Protein AF-A0A2T4B7B7-F1 (afdb_monomer_lite)

Foldseek 3Di:
DDDDDDPDDDPFPPDDDDDPDLAKAKAADPPDAAPGRRHAADVRIKIWHCLLVLLVLQVCVVVVHQFALAPQLVVQLVLAHNAQPDPVCLVDLCSVVVNDDPVRVVVDDPVRVVVSSVVSVVVVVVQVVVLVVVLVVVVVVVVPDPDDPPPPPPPRPDDRPSHDDPVRDRGHMHYCVVPVPCVSSHDDDPVCVVVSNGRSCVSNVVSHSVVSYDDDDPPVVVVCVVVDPDPDPPPPPDDDDDDDDDDDDDDD

Structure (mmCIF, N/CA/C/O backbone):
data_AF-A0A2T4B7B7-F1
#
_entry.id   AF-A0A2T4B7B7-F1
#
loop_
_atom_site.group_PDB
_atom_site.id
_atom_site.type_symbol
_atom_site.label_atom_id
_atom_site.label_alt_id
_atom_site.label_comp_id
_atom_site.label_asym_id
_atom_site.label_entity_id
_atom_site.label_seq_id
_atom_site.pdbx_PDB_ins_code
_atom_site.Cartn_x
_atom_site.Cartn_y
_atom_site.Cartn_z
_atom_site.occupancy
_atom_site.B_iso_or_equiv
_atom_site.auth_seq_id
_atom_site.auth_comp_id
_atom_site.auth_asym_id
_atom_site.auth_atom_id
_atom_site.pdbx_PDB_model_num
ATOM 1 N N . MET A 1 1 ? 22.534 -3.748 -23.280 1.00 32.19 1 MET A N 1
ATOM 2 C CA . MET A 1 1 ? 23.732 -3.139 -22.665 1.00 32.19 1 MET A CA 1
ATOM 3 C C . MET A 1 1 ? 23.253 -2.115 -21.652 1.00 32.19 1 MET A C 1
ATOM 5 O O . MET A 1 1 ? 22.641 -1.137 -22.050 1.00 32.19 1 MET A O 1
ATOM 9 N N . TYR A 1 2 ? 23.410 -2.382 -20.356 1.00 38.47 2 TYR A N 1
ATOM 10 C CA . TYR A 1 2 ? 22.982 -1.452 -19.309 1.00 38.47 2 TYR A CA 1
ATOM 11 C C . TYR A 1 2 ? 24.147 -0.520 -18.985 1.00 38.47 2 TYR A C 1
ATOM 13 O O . TYR A 1 2 ? 25.191 -0.974 -18.520 1.00 38.47 2 TYR A O 1
ATOM 21 N N . HIS A 1 3 ? 23.986 0.770 -19.274 1.00 44.66 3 HIS A N 1
ATOM 22 C CA . HIS A 1 3 ? 24.980 1.776 -18.929 1.00 44.66 3 HIS A CA 1
ATOM 23 C C . HIS A 1 3 ? 25.064 1.897 -17.403 1.00 44.66 3 HIS A C 1
ATOM 25 O O . HIS A 1 3 ? 24.101 2.297 -16.748 1.00 44.66 3 HIS A O 1
ATOM 31 N N . ARG A 1 4 ? 26.226 1.555 -16.828 1.00 51.06 4 ARG A N 1
ATOM 32 C CA . ARG A 1 4 ? 26.619 2.096 -15.521 1.00 51.06 4 ARG A CA 1
ATOM 33 C C . ARG A 1 4 ? 26.522 3.623 -15.624 1.00 51.06 4 ARG A C 1
ATOM 35 O O . ARG A 1 4 ? 27.041 4.164 -16.603 1.00 51.06 4 ARG A O 1
ATOM 42 N N . PRO A 1 5 ? 25.888 4.321 -14.668 1.00 50.94 5 PRO A N 1
ATOM 43 C CA . PRO A 1 5 ? 25.947 5.773 -14.661 1.00 50.94 5 PRO A CA 1
ATOM 44 C C . PRO A 1 5 ? 27.425 6.192 -14.565 1.00 50.94 5 PRO A C 1
ATOM 46 O O . PRO A 1 5 ? 28.168 5.594 -13.776 1.00 50.94 5 PRO A O 1
ATOM 49 N N . PRO A 1 6 ? 27.884 7.152 -15.387 1.00 48.66 6 PRO A N 1
ATOM 50 C CA . PRO A 1 6 ? 29.260 7.621 -15.332 1.00 48.66 6 PRO A CA 1
ATOM 51 C C . PRO A 1 6 ? 29.557 8.183 -13.931 1.00 48.66 6 PRO A C 1
ATOM 53 O O . PRO A 1 6 ? 28.739 8.932 -13.384 1.00 48.66 6 PRO A O 1
ATOM 56 N N . PRO A 1 7 ? 30.695 7.821 -13.314 1.00 48.16 7 PRO A N 1
ATOM 57 C CA . PRO A 1 7 ? 31.088 8.397 -12.043 1.00 48.16 7 PRO A CA 1
ATOM 58 C C . PRO A 1 7 ? 31.506 9.850 -12.272 1.00 48.16 7 PRO A C 1
ATOM 60 O O . PRO A 1 7 ? 32.402 10.129 -13.062 1.00 48.16 7 PRO A O 1
ATOM 63 N N . GLY A 1 8 ? 30.863 10.766 -11.553 1.00 56.38 8 GLY A N 1
ATOM 64 C CA . GLY A 1 8 ? 31.241 12.175 -11.545 1.00 56.38 8 GLY A CA 1
ATOM 65 C C . GLY A 1 8 ? 30.413 13.020 -12.503 1.00 56.38 8 GLY A C 1
ATOM 66 O O . GLY A 1 8 ? 30.775 13.199 -13.652 1.00 56.38 8 GLY A O 1
ATOM 67 N N . LEU A 1 9 ? 29.288 13.519 -11.988 1.00 49.69 9 LEU A N 1
ATOM 68 C CA . LEU A 1 9 ? 28.706 14.858 -12.185 1.00 49.69 9 LEU A CA 1
ATOM 69 C C . LEU A 1 9 ? 27.317 14.840 -11.520 1.00 49.69 9 LEU A C 1
ATOM 71 O O . LEU A 1 9 ? 26.283 15.085 -12.134 1.00 49.69 9 LEU A O 1
ATOM 75 N N . HIS A 1 10 ? 27.261 14.471 -10.240 1.00 54.66 10 HIS A N 1
ATOM 76 C CA . HIS A 1 10 ? 26.054 14.675 -9.446 1.00 54.66 10 HIS A CA 1
ATOM 77 C C . HIS A 1 10 ? 26.237 15.981 -8.689 1.00 54.66 10 HIS A C 1
ATOM 79 O O . HIS A 1 10 ? 26.877 16.012 -7.637 1.00 54.66 10 HIS A O 1
ATOM 85 N N . ARG A 1 11 ? 25.666 17.073 -9.220 1.00 53.28 11 ARG A N 1
ATOM 86 C CA . ARG A 1 11 ? 25.214 18.147 -8.331 1.00 53.28 11 ARG A CA 1
ATOM 87 C C . ARG A 1 11 ? 24.268 17.464 -7.356 1.00 53.28 11 ARG A C 1
ATOM 89 O O . ARG A 1 11 ? 23.207 17.005 -7.769 1.00 53.28 11 ARG A O 1
ATOM 96 N N . ARG A 1 12 ? 24.690 17.318 -6.099 1.00 53.16 12 ARG A N 1
ATOM 97 C CA . ARG A 1 12 ? 23.788 16.855 -5.049 1.00 53.16 12 ARG A CA 1
ATOM 98 C C . ARG A 1 12 ? 22.607 17.826 -5.053 1.00 53.16 12 ARG A C 1
ATOM 100 O O . ARG A 1 12 ? 22.854 19.029 -4.923 1.00 53.16 12 ARG A O 1
ATOM 107 N N . PRO A 1 13 ? 21.371 17.366 -5.290 1.00 55.66 13 PRO A N 1
ATOM 108 C CA . PRO A 1 13 ? 20.232 18.248 -5.143 1.00 55.66 13 PRO A CA 1
ATOM 109 C C . PRO A 1 13 ? 20.259 18.794 -3.710 1.00 55.66 13 PRO A C 1
ATOM 111 O O . PRO A 1 13 ? 20.491 18.050 -2.761 1.00 55.66 13 PRO A O 1
ATOM 114 N N . ILE A 1 14 ? 20.092 20.112 -3.567 1.00 60.09 14 ILE A N 1
ATOM 115 C CA . ILE A 1 14 ? 20.102 20.798 -2.260 1.00 60.09 14 ILE A CA 1
ATOM 116 C C . ILE A 1 14 ? 18.973 20.249 -1.369 1.00 60.09 14 ILE A C 1
ATOM 118 O O . ILE A 1 14 ? 19.085 20.237 -0.147 1.00 60.09 14 ILE A O 1
ATOM 122 N N . PHE A 1 15 ? 17.911 19.738 -1.999 1.00 63.38 15 PHE A N 1
ATOM 123 C CA . PHE A 1 15 ? 16.814 19.031 -1.365 1.00 63.38 15 PHE A CA 1
ATOM 124 C C . PHE A 1 15 ? 16.853 17.549 -1.739 1.00 63.38 15 PHE A C 1
ATOM 126 O O . PHE A 1 15 ? 16.680 17.187 -2.904 1.00 63.38 15 PHE A O 1
ATOM 133 N N . GLU A 1 16 ? 17.044 16.683 -0.749 1.00 69.38 16 GLU A N 1
ATOM 134 C CA . GLU A 1 16 ? 16.796 15.258 -0.910 1.00 69.38 16 GLU A CA 1
ATOM 135 C C . GLU A 1 16 ? 15.324 14.988 -0.598 1.00 69.38 16 GLU A C 1
ATOM 137 O O . GLU A 1 16 ? 14.944 15.032 0.574 1.00 69.38 16 GLU A O 1
ATOM 142 N N . PRO A 1 17 ? 14.474 14.691 -1.598 1.00 72.19 17 PRO A N 1
ATOM 143 C CA . PRO A 1 17 ? 13.136 14.226 -1.293 1.00 72.19 17 PRO A CA 1
ATOM 144 C C . PRO A 1 17 ? 13.263 12.937 -0.474 1.00 72.19 17 PRO A C 1
ATOM 146 O O . PRO A 1 17 ? 13.919 11.975 -0.889 1.00 72.19 17 PRO A O 1
ATOM 149 N N . GLN A 1 18 ? 12.662 12.930 0.710 1.00 83.50 18 GLN A N 1
ATOM 150 C CA . GLN A 1 18 ? 12.607 11.770 1.587 1.00 83.50 18 GLN A CA 1
ATOM 151 C C . GLN A 1 18 ? 11.173 11.578 2.059 1.00 83.50 18 GLN A C 1
ATOM 153 O O . GLN A 1 18 ? 10.508 12.514 2.493 1.00 83.50 18 GLN A O 1
ATOM 158 N N . CYS A 1 19 ? 10.704 10.339 1.968 1.00 90.38 19 CYS A N 1
ATOM 159 C CA . CYS A 1 19 ? 9.417 9.934 2.501 1.00 90.38 19 CYS A CA 1
ATOM 160 C C . CYS A 1 19 ? 9.617 9.221 3.843 1.00 90.38 19 CYS A C 1
ATOM 162 O O . CYS A 1 19 ? 10.443 8.306 3.972 1.00 90.38 19 CYS A O 1
ATOM 164 N N . THR A 1 20 ? 8.847 9.626 4.848 1.00 91.38 20 THR A N 1
ATOM 165 C CA . THR A 1 20 ? 8.829 8.998 6.175 1.00 91.38 20 THR A CA 1
ATOM 166 C C . THR A 1 20 ? 7.826 7.852 6.273 1.00 91.38 20 THR A C 1
ATOM 168 O O . THR A 1 20 ? 7.876 7.108 7.249 1.00 91.38 20 THR A O 1
ATOM 171 N N . HIS A 1 21 ? 6.968 7.651 5.266 1.00 93.06 21 HIS A N 1
ATOM 172 C CA . HIS A 1 21 ? 6.007 6.554 5.264 1.00 93.06 21 HIS A CA 1
ATOM 173 C C . HIS A 1 21 ? 6.690 5.188 5.340 1.00 93.06 21 HIS A C 1
ATOM 175 O O . HIS A 1 21 ? 7.783 4.964 4.802 1.00 93.06 21 HIS A O 1
ATOM 181 N N . ALA A 1 22 ? 6.014 4.275 6.035 1.00 92.12 22 ALA A N 1
ATOM 182 C CA . ALA A 1 22 ? 6.513 2.940 6.324 1.00 92.12 22 ALA A CA 1
ATOM 183 C C . ALA A 1 22 ? 6.233 1.940 5.198 1.00 92.12 22 ALA A C 1
ATOM 185 O O . ALA A 1 22 ? 7.005 0.999 5.046 1.00 92.12 22 ALA A O 1
ATOM 186 N N . THR A 1 23 ? 5.180 2.160 4.405 1.00 93.12 23 THR A N 1
ATOM 187 C CA . THR A 1 23 ? 4.757 1.222 3.359 1.00 93.12 23 THR A CA 1
ATOM 188 C C . THR A 1 23 ? 5.201 1.697 1.986 1.00 93.12 23 THR A C 1
ATOM 190 O O . THR A 1 23 ? 4.851 2.786 1.518 1.00 93.12 23 THR A O 1
ATOM 193 N N . MET A 1 24 ? 5.990 0.854 1.332 1.00 95.31 24 MET A N 1
ATOM 194 C CA . MET A 1 24 ? 6.419 1.029 -0.044 1.00 95.31 24 MET A CA 1
ATOM 195 C C . MET A 1 24 ? 6.176 -0.262 -0.813 1.00 95.31 24 MET A C 1
ATOM 197 O O . MET A 1 24 ? 6.115 -1.338 -0.238 1.00 95.31 24 MET A O 1
ATOM 201 N N . THR A 1 25 ? 6.120 -0.168 -2.131 1.00 94.81 25 THR A N 1
ATOM 202 C CA . THR A 1 25 ? 6.038 -1.331 -3.011 1.00 94.81 25 THR A CA 1
ATOM 203 C C . THR A 1 25 ? 7.071 -1.198 -4.118 1.00 94.81 25 THR A C 1
ATOM 205 O O . THR A 1 25 ? 7.413 -0.093 -4.550 1.00 94.81 25 THR A O 1
ATOM 208 N N . ARG A 1 26 ? 7.609 -2.328 -4.583 1.00 94.25 26 ARG A N 1
ATOM 209 C CA . ARG A 1 26 ? 8.430 -2.340 -5.796 1.00 94.25 26 ARG A CA 1
ATOM 210 C C . ARG A 1 26 ? 7.524 -2.233 -7.011 1.00 94.25 26 ARG A C 1
ATOM 212 O O . ARG A 1 26 ? 6.643 -3.069 -7.199 1.00 94.25 26 ARG A O 1
ATOM 219 N N . ILE A 1 27 ? 7.784 -1.229 -7.832 1.00 94.25 27 ILE A N 1
ATOM 220 C CA . ILE A 1 27 ? 7.122 -1.036 -9.115 1.00 94.25 27 ILE A CA 1
ATOM 221 C C . ILE A 1 27 ? 8.114 -1.312 -10.238 1.00 94.25 27 ILE A C 1
ATOM 223 O O . ILE A 1 27 ? 9.300 -0.967 -10.137 1.00 94.25 27 ILE A O 1
ATOM 227 N N . TYR A 1 28 ? 7.625 -1.935 -11.302 1.00 92.75 28 TYR A N 1
ATOM 228 C CA . TYR A 1 28 ? 8.383 -2.077 -12.535 1.00 92.75 28 TYR A CA 1
ATOM 229 C C . TYR A 1 28 ? 7.963 -0.998 -13.531 1.00 92.75 28 TYR A C 1
ATOM 231 O O . TYR A 1 28 ? 6.778 -0.825 -13.817 1.00 92.75 28 TYR A O 1
ATOM 239 N N . SER A 1 29 ? 8.938 -0.281 -14.081 1.00 90.81 29 SER A N 1
ATOM 240 C CA . SER A 1 29 ? 8.717 0.694 -15.142 1.00 90.81 29 SER A CA 1
ATOM 241 C C . SER A 1 29 ? 9.985 0.917 -15.958 1.00 90.81 29 SER A C 1
ATOM 243 O O . SER A 1 29 ? 11.081 1.039 -15.411 1.00 90.81 29 SER A O 1
ATOM 245 N N . SER A 1 30 ? 9.829 1.027 -17.276 1.00 87.00 30 SER A N 1
ATOM 246 C CA . SER A 1 30 ? 10.896 1.458 -18.184 1.00 87.00 30 SER A CA 1
ATOM 247 C C . SER A 1 30 ? 11.028 2.982 -18.280 1.00 87.00 30 SER A C 1
ATOM 249 O O . SER A 1 30 ? 12.066 3.468 -18.722 1.00 87.00 30 SER A O 1
ATOM 251 N N . SER A 1 31 ? 10.001 3.734 -17.873 1.00 90.81 31 SER A N 1
ATOM 252 C CA . SER A 1 31 ? 9.908 5.186 -18.065 1.00 90.81 31 SER A CA 1
ATOM 253 C C . SER A 1 31 ? 10.076 5.991 -16.776 1.00 90.81 31 SER A C 1
ATOM 255 O O . SER A 1 31 ? 10.509 7.143 -16.826 1.00 90.81 31 SER A O 1
ATOM 257 N N . LEU A 1 32 ? 9.754 5.417 -15.613 1.00 93.81 32 LEU A N 1
ATOM 258 C CA . LEU A 1 32 ? 9.878 6.131 -14.346 1.00 93.81 32 LEU A CA 1
ATOM 259 C C . LEU A 1 32 ? 11.339 6.293 -13.916 1.00 93.81 32 LEU A C 1
ATOM 261 O O . LEU A 1 32 ? 12.163 5.383 -14.009 1.00 93.81 32 LEU A O 1
ATOM 265 N N . LEU A 1 33 ? 11.628 7.472 -13.366 1.00 94.81 33 LEU A N 1
ATOM 266 C CA . LEU A 1 33 ? 12.953 7.863 -12.895 1.00 94.81 33 LEU A CA 1
ATOM 267 C C . LEU A 1 33 ? 12.983 7.967 -11.371 1.00 94.81 33 LEU A C 1
ATOM 269 O O . LEU A 1 33 ? 12.008 8.395 -10.750 1.00 94.81 33 LEU A O 1
ATOM 273 N N . CYS A 1 34 ? 14.120 7.613 -10.776 1.00 94.06 34 CYS A N 1
ATOM 274 C CA . CYS A 1 34 ? 14.396 7.807 -9.356 1.00 94.06 34 CYS A CA 1
ATOM 275 C C . CYS A 1 34 ? 14.319 9.297 -8.981 1.00 94.06 34 CYS A C 1
ATOM 277 O O . CYS A 1 34 ? 14.970 10.116 -9.624 1.00 94.06 34 CYS A O 1
ATOM 279 N N . SER A 1 35 ? 13.606 9.653 -7.907 1.00 93.50 35 SER A N 1
ATOM 280 C CA . SER A 1 35 ? 13.513 11.047 -7.442 1.00 93.50 35 SER A CA 1
ATOM 281 C C . SER A 1 35 ? 14.842 11.624 -6.938 1.00 93.50 35 SER A C 1
ATOM 283 O O . SER A 1 35 ? 14.936 12.833 -6.775 1.00 93.50 35 SER A O 1
ATOM 285 N N . HIS A 1 36 ? 15.848 10.784 -6.667 1.00 91.12 36 HIS A N 1
ATOM 286 C CA . HIS A 1 36 ? 17.154 11.225 -6.169 1.00 91.12 36 HIS A CA 1
ATOM 287 C C . HIS A 1 36 ? 18.204 11.360 -7.280 1.00 91.12 36 HIS A C 1
ATOM 289 O O . HIS A 1 36 ? 18.845 12.397 -7.397 1.00 91.12 36 HIS A O 1
ATOM 295 N N . CYS A 1 37 ? 18.405 10.319 -8.096 1.00 91.81 37 CYS A N 1
ATOM 296 C CA . CYS A 1 37 ? 19.430 10.343 -9.145 1.00 91.81 37 CYS A CA 1
ATOM 297 C C . CYS A 1 37 ? 18.887 10.679 -10.537 1.00 91.81 37 CYS A C 1
ATOM 299 O O . CYS A 1 37 ? 19.680 10.898 -11.443 1.00 91.81 37 CYS A O 1
ATOM 301 N N . HIS A 1 38 ? 17.564 10.698 -10.726 1.00 92.44 38 HIS A N 1
ATOM 302 C CA . HIS A 1 38 ? 16.906 10.896 -12.023 1.00 92.44 38 HIS A CA 1
ATOM 303 C C . HIS A 1 38 ? 17.267 9.858 -13.099 1.00 92.44 38 HIS A C 1
ATOM 305 O O . HIS A 1 38 ? 16.990 10.067 -14.275 1.00 92.44 38 HIS A O 1
ATOM 311 N N . TYR A 1 39 ? 17.813 8.705 -12.702 1.00 91.94 39 TYR A N 1
ATOM 312 C CA . TYR A 1 39 ? 18.021 7.558 -13.586 1.00 91.94 39 TYR A CA 1
ATOM 313 C C . TYR A 1 39 ? 16.909 6.514 -13.424 1.00 91.94 39 TYR A C 1
ATOM 315 O O . TYR A 1 39 ? 16.286 6.436 -12.352 1.00 91.94 39 TYR A O 1
ATOM 323 N N . PRO A 1 40 ? 16.680 5.678 -14.453 1.00 93.69 40 PRO A N 1
ATOM 324 C CA . PRO A 1 40 ? 15.850 4.490 -14.329 1.00 93.69 40 PRO A CA 1
ATOM 325 C C . PRO A 1 40 ? 16.340 3.573 -13.205 1.00 93.69 40 PRO A C 1
ATOM 327 O O . PRO A 1 40 ? 17.529 3.519 -12.874 1.00 93.69 40 PRO A O 1
ATOM 330 N N . GLY A 1 41 ? 15.409 2.826 -12.621 1.00 91.69 41 GLY A N 1
ATOM 331 C CA . GLY A 1 41 ? 15.733 1.816 -11.625 1.00 91.69 41 GLY A CA 1
ATOM 332 C C . GLY A 1 41 ? 16.627 0.701 -12.187 1.00 91.69 41 GLY A C 1
ATOM 333 O O . GLY A 1 41 ? 16.487 0.348 -13.361 1.00 91.69 41 GLY A O 1
ATOM 334 N N . PRO A 1 42 ? 17.517 0.091 -11.378 1.00 89.44 42 PRO A N 1
ATOM 335 C CA . PRO A 1 42 ? 18.226 -1.121 -11.773 1.00 89.44 42 PRO A CA 1
ATOM 336 C C . PRO A 1 42 ? 17.242 -2.182 -12.277 1.00 89.44 42 PRO A C 1
ATOM 338 O O . PRO A 1 42 ? 16.306 -2.561 -11.571 1.00 89.44 42 PRO A O 1
ATOM 341 N N . SER A 1 43 ? 17.435 -2.636 -13.517 1.00 88.62 43 SER A N 1
ATOM 342 C CA . SER A 1 43 ? 16.535 -3.582 -14.194 1.00 88.62 43 SER A CA 1
ATOM 343 C C . SER A 1 43 ? 15.067 -3.118 -14.253 1.00 88.62 43 SER A C 1
ATOM 345 O O . SER A 1 43 ? 14.167 -3.951 -14.224 1.00 88.62 43 SER A O 1
ATOM 347 N N . GLY A 1 44 ? 14.819 -1.802 -14.296 1.00 91.25 44 GLY A N 1
ATOM 348 C CA . GLY A 1 44 ? 13.478 -1.205 -14.356 1.00 91.25 44 GLY A CA 1
ATOM 349 C C . GLY A 1 44 ? 12.746 -1.115 -13.013 1.00 91.25 44 GLY A C 1
ATOM 350 O O . GLY A 1 44 ? 11.572 -0.759 -12.984 1.00 91.25 44 GLY A O 1
ATOM 351 N N . TRP A 1 45 ? 13.402 -1.434 -11.891 1.00 94.38 45 TRP A N 1
ATOM 352 C CA . TRP A 1 45 ? 12.751 -1.478 -10.579 1.00 94.38 45 TRP A CA 1
ATOM 353 C C . TRP A 1 45 ? 12.987 -0.230 -9.735 1.00 94.38 45 TRP A C 1
ATOM 355 O O . TRP A 1 45 ? 14.129 0.139 -9.442 1.00 94.38 45 TRP A O 1
ATOM 365 N N . LEU A 1 46 ? 11.896 0.344 -9.239 1.00 96.38 46 LEU A N 1
ATOM 366 C CA . LEU A 1 46 ? 11.905 1.416 -8.247 1.00 96.38 46 LEU A CA 1
ATOM 367 C C . LEU A 1 46 ? 11.088 1.005 -7.022 1.00 96.38 46 LEU A C 1
ATOM 369 O O . LEU A 1 46 ? 10.143 0.227 -7.126 1.00 96.38 46 LEU A O 1
ATOM 373 N N . TYR A 1 47 ? 11.434 1.555 -5.865 1.00 96.38 47 TYR A N 1
ATOM 374 C CA . TYR A 1 47 ? 10.522 1.618 -4.730 1.00 96.38 47 TYR A CA 1
ATOM 375 C C . TYR A 1 47 ? 9.616 2.824 -4.908 1.00 96.38 47 TYR A C 1
ATOM 377 O O . TYR A 1 47 ? 10.126 3.917 -5.143 1.00 96.38 47 TYR A O 1
ATOM 385 N N . GLN A 1 48 ? 8.309 2.643 -4.757 1.00 95.75 48 GLN A N 1
ATOM 386 C CA . GLN A 1 48 ? 7.335 3.727 -4.682 1.00 95.75 48 GLN A CA 1
ATOM 387 C C . GLN A 1 48 ? 6.620 3.666 -3.335 1.00 95.75 48 GLN A C 1
ATOM 389 O O . GLN A 1 48 ? 6.294 2.583 -2.855 1.00 95.75 48 GLN A O 1
ATOM 394 N N . CYS A 1 49 ? 6.421 4.822 -2.704 1.00 95.25 49 CYS A N 1
ATOM 395 C CA . CYS A 1 49 ? 5.561 4.922 -1.533 1.00 95.25 49 CYS A CA 1
ATOM 396 C C . CYS A 1 49 ? 4.135 4.533 -1.922 1.00 95.25 49 CYS A C 1
ATOM 398 O O . CYS A 1 49 ? 3.607 5.066 -2.892 1.00 95.25 49 CYS A O 1
ATOM 400 N N . THR A 1 50 ? 3.527 3.616 -1.172 1.00 94.31 50 THR A N 1
ATOM 401 C CA . THR A 1 50 ? 2.150 3.174 -1.430 1.00 94.31 50 THR A CA 1
ATOM 402 C C . THR A 1 50 ? 1.246 3.262 -0.211 1.00 94.31 50 THR A C 1
ATOM 404 O O . THR A 1 50 ? 0.102 2.858 -0.316 1.00 94.31 50 THR A O 1
ATOM 407 N N . GLN A 1 51 ? 1.710 3.824 0.914 1.00 92.69 51 GLN A N 1
ATOM 408 C CA . GLN A 1 51 ? 0.923 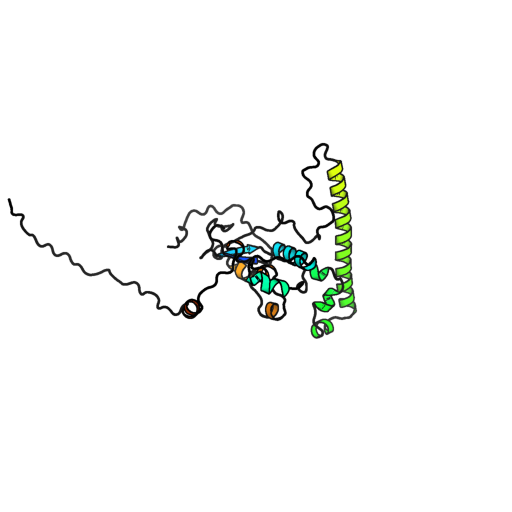3.993 2.147 1.00 92.69 51 GLN A CA 1
ATOM 409 C C . GLN A 1 51 ? -0.489 4.534 1.876 1.00 92.69 51 GLN A C 1
ATOM 411 O O . GLN A 1 51 ? -1.477 3.860 2.141 1.00 92.69 51 GLN A O 1
ATOM 416 N N . ASP A 1 52 ? -0.550 5.710 1.264 1.00 91.88 52 ASP A N 1
ATOM 417 C CA . ASP A 1 52 ? -1.781 6.397 0.882 1.00 91.88 52 ASP A CA 1
ATOM 418 C C . ASP A 1 52 ? -2.638 5.571 -0.094 1.00 91.88 52 ASP A C 1
ATOM 420 O O . ASP A 1 52 ? -3.865 5.528 0.001 1.00 91.88 52 ASP A O 1
ATOM 424 N N . ARG A 1 53 ? -1.983 4.862 -1.024 1.00 90.56 53 ARG A N 1
ATOM 425 C CA . ARG A 1 53 ? -2.649 3.974 -1.979 1.00 90.56 53 ARG A CA 1
ATOM 426 C C . ARG A 1 53 ? -3.298 2.777 -1.297 1.00 90.56 53 ARG A C 1
ATOM 428 O O . ARG A 1 53 ? -4.376 2.380 -1.728 1.00 90.56 53 ARG A O 1
ATOM 435 N N . GLU A 1 54 ? -2.657 2.197 -0.279 1.00 91.19 54 GLU A N 1
ATOM 436 C CA . GLU A 1 54 ? -3.248 1.101 0.497 1.00 91.19 54 GLU A CA 1
ATOM 437 C C . GLU A 1 54 ? -4.578 1.556 1.104 1.00 91.19 54 GLU A C 1
ATOM 439 O O . GLU A 1 54 ? -5.592 0.887 0.922 1.00 91.19 54 GLU A O 1
ATOM 444 N N . ASP A 1 55 ? -4.581 2.719 1.765 1.00 89.19 55 ASP A N 1
ATOM 445 C CA . ASP A 1 55 ? -5.763 3.255 2.445 1.00 89.19 55 ASP A CA 1
ATOM 446 C C . ASP A 1 55 ? -6.885 3.592 1.448 1.00 89.19 55 ASP A C 1
ATOM 448 O O . ASP A 1 55 ? -8.054 3.278 1.695 1.00 89.19 55 ASP A O 1
ATOM 452 N N . LEU A 1 56 ? -6.537 4.163 0.288 1.00 87.88 56 LEU A N 1
ATOM 453 C CA . LEU A 1 56 ? -7.480 4.429 -0.804 1.00 87.88 56 LEU A CA 1
ATOM 454 C C . LEU A 1 56 ? -8.138 3.153 -1.336 1.00 87.88 56 LEU A C 1
ATOM 456 O O . LEU A 1 56 ? -9.357 3.127 -1.528 1.00 87.88 56 LEU A O 1
ATOM 460 N N . ILE A 1 57 ? -7.351 2.099 -1.569 1.00 86.94 57 ILE A N 1
ATOM 461 C CA . ILE A 1 57 ? -7.883 0.830 -2.075 1.00 86.94 57 ILE A CA 1
ATOM 462 C C . ILE A 1 57 ? -8.742 0.148 -1.008 1.00 86.94 57 ILE A C 1
ATOM 464 O O . ILE A 1 57 ? -9.841 -0.298 -1.325 1.00 86.94 57 ILE A O 1
ATOM 468 N N . GLU A 1 58 ? -8.304 0.109 0.254 1.00 87.06 58 GLU A N 1
ATOM 469 C CA . GLU A 1 58 ? -9.116 -0.458 1.341 1.00 87.06 58 GLU A CA 1
ATOM 470 C C . GLU A 1 58 ? -10.449 0.255 1.505 1.00 87.06 58 GLU A C 1
ATOM 472 O O . GLU A 1 58 ? -11.474 -0.397 1.698 1.00 87.06 58 GLU A O 1
ATOM 477 N N . HIS A 1 59 ? -10.457 1.586 1.424 1.00 84.62 59 HIS A N 1
ATOM 478 C CA . HIS A 1 59 ? -11.698 2.335 1.534 1.0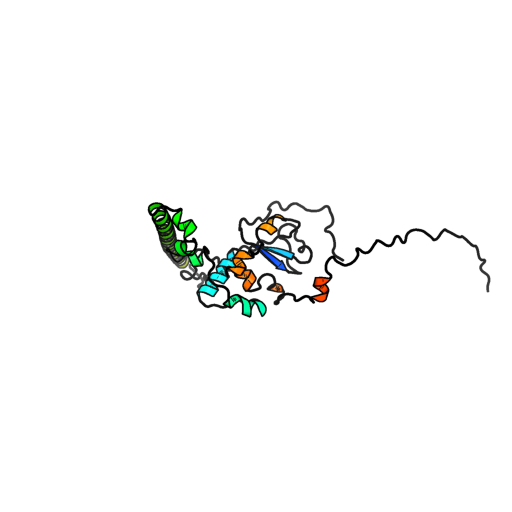0 84.62 59 HIS A CA 1
ATOM 479 C C . HIS A 1 59 ? -12.661 2.029 0.386 1.00 84.62 59 HIS A C 1
ATOM 481 O O . HIS A 1 59 ? -13.857 1.869 0.623 1.00 84.62 59 HIS A O 1
ATOM 487 N N . ALA A 1 60 ? -12.151 1.916 -0.842 1.00 83.81 60 ALA A N 1
ATOM 488 C CA . ALA A 1 60 ? -12.950 1.500 -1.987 1.00 83.81 60 ALA A CA 1
ATOM 489 C C . ALA A 1 60 ? -13.539 0.094 -1.766 1.00 83.81 60 ALA A C 1
ATOM 491 O O . ALA A 1 60 ? -14.755 -0.085 -1.858 1.00 83.81 60 ALA A O 1
ATOM 492 N N . VAL A 1 61 ? -12.709 -0.869 -1.346 1.00 80.75 61 VAL A N 1
ATOM 493 C CA . VAL A 1 61 ? -13.140 -2.242 -1.021 1.00 80.75 61 VAL A CA 1
ATOM 494 C C . VAL A 1 61 ? -14.212 -2.252 0.073 1.00 80.75 61 VAL A C 1
ATOM 496 O O . VAL A 1 61 ? -15.219 -2.944 -0.062 1.00 80.75 61 VAL A O 1
ATOM 499 N N . ALA A 1 62 ? -14.066 -1.434 1.119 1.00 80.12 62 ALA A N 1
ATOM 500 C CA . ALA A 1 62 ? -15.058 -1.309 2.189 1.00 80.12 62 ALA A CA 1
ATOM 501 C C . ALA A 1 62 ? -16.422 -0.777 1.702 1.00 80.12 62 ALA A C 1
ATOM 503 O O . ALA A 1 62 ? -17.443 -1.038 2.336 1.00 80.12 62 ALA A O 1
ATOM 504 N N . ARG A 1 63 ? -16.461 -0.055 0.573 1.00 81.81 63 ARG A N 1
ATOM 505 C CA . ARG A 1 63 ? -17.700 0.390 -0.094 1.00 81.81 63 ARG A CA 1
ATOM 506 C C . ARG A 1 63 ? -18.244 -0.621 -1.108 1.00 81.81 63 ARG A C 1
ATOM 508 O O . ARG A 1 63 ? -19.241 -0.337 -1.764 1.00 81.81 63 ARG A O 1
ATOM 515 N N . GLY A 1 64 ? -17.604 -1.782 -1.246 1.00 76.94 64 GLY A N 1
ATOM 516 C CA . GLY A 1 64 ? -17.928 -2.773 -2.271 1.00 76.94 64 GLY A CA 1
ATOM 517 C C . GLY A 1 64 ? -17.430 -2.390 -3.667 1.00 76.94 64 GLY A C 1
ATOM 518 O O . GLY A 1 64 ? -17.858 -2.989 -4.652 1.00 76.94 64 GLY A O 1
ATOM 519 N N . GLU A 1 65 ? -16.543 -1.397 -3.776 1.00 82.12 65 GLU A N 1
ATOM 520 C CA . GLU A 1 65 ? -15.902 -1.050 -5.040 1.00 82.12 65 GLU A CA 1
ATOM 521 C C . GLU A 1 65 ? -14.745 -2.009 -5.316 1.00 82.12 65 GLU A C 1
ATOM 523 O O . GLU A 1 65 ? -13.977 -2.383 -4.427 1.00 82.12 65 GLU A O 1
ATOM 528 N N . PHE A 1 66 ? -14.609 -2.395 -6.580 1.00 71.12 66 PHE A N 1
ATOM 529 C CA . PHE A 1 66 ? -13.596 -3.341 -7.008 1.00 71.12 66 PHE A CA 1
ATOM 530 C C . PHE A 1 66 ? -12.434 -2.626 -7.691 1.00 71.12 66 PHE A C 1
ATOM 532 O O . PHE A 1 66 ? -12.628 -1.971 -8.715 1.00 71.12 66 PHE A O 1
ATOM 539 N N . ILE A 1 67 ? -11.221 -2.779 -7.155 1.00 79.94 67 ILE A N 1
ATOM 540 C CA . ILE A 1 67 ? -10.003 -2.228 -7.756 1.00 79.94 67 ILE A CA 1
ATOM 541 C C . ILE A 1 67 ? -9.071 -3.376 -8.125 1.00 79.94 67 ILE A C 1
ATOM 543 O O . ILE A 1 67 ? -8.495 -4.034 -7.262 1.00 79.94 67 ILE A O 1
ATOM 547 N N . SER A 1 68 ? -8.890 -3.575 -9.426 1.00 83.19 68 SER A N 1
ATOM 548 C CA . SER A 1 68 ? -7.891 -4.485 -9.971 1.00 83.19 68 SER A CA 1
ATOM 549 C C . SER A 1 68 ? -7.167 -3.838 -11.145 1.00 83.19 68 SER A C 1
ATOM 551 O O . SER A 1 68 ? -7.784 -3.152 -11.959 1.00 83.19 68 SER A O 1
ATOM 553 N N . MET A 1 69 ? -5.858 -4.070 -11.222 1.00 85.19 69 MET A N 1
ATOM 554 C CA . MET A 1 69 ? -4.987 -3.587 -12.292 1.00 85.19 69 MET A CA 1
ATOM 555 C C . MET A 1 69 ? -4.661 -4.685 -13.315 1.00 85.19 69 MET A C 1
ATOM 557 O O . MET A 1 69 ? -4.090 -4.376 -14.356 1.00 85.19 69 MET A O 1
ATOM 561 N N . ASP A 1 70 ? -4.984 -5.954 -13.027 1.00 85.25 70 ASP A N 1
ATOM 562 C CA . ASP A 1 70 ? -4.721 -7.096 -13.909 1.00 85.25 70 ASP A CA 1
ATOM 563 C C . ASP A 1 70 ? -5.651 -8.304 -13.658 1.00 85.25 70 ASP A C 1
ATOM 565 O O . ASP A 1 70 ? -6.415 -8.355 -12.696 1.00 85.25 70 ASP A O 1
ATOM 569 N N . GLN A 1 71 ? -5.600 -9.320 -14.529 1.00 85.69 71 GLN A N 1
ATOM 570 C CA . GLN A 1 71 ? -6.452 -10.515 -14.409 1.00 85.69 71 GLN A CA 1
ATOM 571 C C . GLN A 1 71 ? -6.195 -11.301 -13.114 1.00 85.69 71 GLN A C 1
ATOM 573 O O . GLN A 1 71 ? -7.126 -11.837 -12.515 1.00 85.69 71 GLN A O 1
ATOM 578 N N . VAL A 1 72 ? -4.940 -11.361 -12.667 1.00 86.44 72 VAL A N 1
ATOM 579 C CA . VAL A 1 72 ? -4.578 -12.011 -11.399 1.00 86.44 72 VAL A CA 1
ATOM 580 C C . VAL A 1 72 ? -5.148 -11.218 -10.223 1.00 86.44 72 VAL A C 1
ATOM 582 O O . VAL A 1 72 ? -5.705 -11.800 -9.297 1.00 86.44 72 VAL A O 1
ATOM 585 N N . GLY A 1 73 ? -5.085 -9.891 -10.277 1.00 87.25 73 GLY A N 1
ATOM 586 C CA . GLY A 1 73 ? -5.717 -9.007 -9.310 1.00 87.25 73 GLY A CA 1
ATOM 587 C C . GLY A 1 73 ? -7.225 -9.187 -9.276 1.00 87.25 73 GLY A C 1
ATOM 588 O O . GLY A 1 73 ? -7.799 -9.186 -8.193 1.00 87.25 73 GLY A O 1
ATOM 589 N N . CYS A 1 74 ? -7.861 -9.487 -10.416 1.00 85.88 74 CYS A N 1
ATOM 590 C CA . CYS A 1 74 ? -9.288 -9.798 -10.434 1.00 85.88 74 CYS A CA 1
ATOM 591 C C . CYS A 1 74 ? -9.634 -11.032 -9.578 1.00 85.88 74 CYS A C 1
ATOM 593 O O . CYS A 1 74 ? -10.712 -11.100 -8.998 1.00 85.88 74 CYS A O 1
ATOM 595 N N . GLN A 1 75 ? -8.719 -12.001 -9.492 1.00 85.44 75 GLN A N 1
ATOM 596 C CA . GLN A 1 75 ? -8.895 -13.226 -8.705 1.00 85.44 75 GLN A CA 1
ATOM 597 C C . GLN A 1 75 ? -8.503 -13.043 -7.235 1.00 85.44 75 GLN A C 1
ATOM 599 O O . GLN A 1 75 ? -9.085 -13.682 -6.363 1.00 85.44 75 GLN A O 1
ATOM 604 N N . LEU A 1 76 ? -7.515 -12.186 -6.957 1.00 82.69 76 LEU A N 1
ATOM 605 C CA . LEU A 1 76 ? -6.971 -11.991 -5.612 1.00 82.69 76 LEU A CA 1
ATOM 606 C C . LEU A 1 76 ? -7.685 -10.896 -4.816 1.00 82.69 76 LEU A C 1
ATOM 608 O O . LEU A 1 76 ? -7.824 -11.034 -3.606 1.00 82.69 76 LEU A O 1
ATOM 612 N N . ALA A 1 77 ? -8.149 -9.825 -5.460 1.00 80.38 77 ALA A N 1
ATOM 613 C CA . ALA A 1 77 ? -8.820 -8.720 -4.779 1.00 80.38 77 ALA A CA 1
ATOM 614 C C . ALA A 1 77 ? -10.098 -9.146 -4.018 1.00 80.38 77 ALA A C 1
ATOM 616 O O . ALA A 1 77 ? -10.268 -8.686 -2.890 1.00 80.38 77 ALA A O 1
ATOM 617 N N . PRO A 1 78 ? -10.950 -10.073 -4.511 1.00 79.19 78 PRO A N 1
ATOM 618 C CA . PRO A 1 78 ? -12.087 -10.570 -3.726 1.00 79.19 78 PRO A CA 1
ATOM 619 C C . PRO A 1 78 ? -11.680 -11.336 -2.460 1.00 79.19 78 PRO A C 1
ATOM 621 O O . PRO A 1 78 ? -12.479 -11.469 -1.540 1.00 79.19 78 PRO A O 1
ATOM 624 N N . LEU A 1 79 ? -10.450 -11.860 -2.416 1.00 76.88 79 LEU A N 1
ATOM 625 C CA . LEU A 1 79 ? -9.906 -12.560 -1.250 1.00 76.88 79 LEU A CA 1
ATOM 626 C C . LEU A 1 79 ? -9.338 -11.587 -0.211 1.00 76.88 79 LEU A C 1
ATOM 628 O O . LEU A 1 79 ? -9.006 -12.006 0.897 1.00 76.88 79 LEU A O 1
ATOM 632 N N . THR A 1 80 ? -9.204 -10.305 -0.559 1.00 77.62 80 THR A N 1
ATOM 633 C CA . THR A 1 80 ? -8.749 -9.282 0.381 1.00 77.62 80 THR A CA 1
ATOM 634 C C . THR A 1 80 ? -9.912 -8.688 1.152 1.00 77.62 80 THR A C 1
ATOM 636 O O . THR A 1 80 ? -10.932 -8.311 0.581 1.00 77.62 80 THR A O 1
ATOM 639 N N . GLY A 1 81 ? -9.742 -8.603 2.467 1.00 76.81 81 GLY A N 1
ATOM 640 C CA . GLY A 1 81 ? -10.638 -7.878 3.356 1.00 76.81 81 GLY A CA 1
ATOM 641 C C . GLY A 1 81 ? -9.974 -6.629 3.924 1.00 76.81 81 GLY A C 1
ATOM 642 O O . GLY A 1 81 ? -8.820 -6.311 3.632 1.00 76.81 81 GLY A O 1
ATOM 643 N N . ILE A 1 82 ? -10.708 -5.938 4.794 1.00 83.56 82 ILE A N 1
ATOM 644 C CA . ILE A 1 82 ? -10.154 -4.852 5.601 1.00 83.56 82 ILE A CA 1
ATOM 645 C C . ILE A 1 82 ? -9.088 -5.446 6.535 1.00 83.56 82 ILE A C 1
ATOM 647 O O . ILE A 1 82 ? -9.382 -6.344 7.329 1.00 83.56 82 ILE A O 1
ATOM 651 N N . ARG A 1 83 ? -7.844 -4.961 6.438 1.00 86.94 83 ARG A N 1
ATOM 652 C CA . ARG A 1 83 ? -6.725 -5.486 7.235 1.00 86.94 83 ARG A CA 1
ATOM 653 C C . ARG A 1 83 ? -6.879 -5.114 8.707 1.00 86.94 83 ARG A C 1
ATOM 655 O O . ARG A 1 83 ? -7.245 -3.987 9.043 1.00 86.94 83 ARG A O 1
ATOM 662 N N . LYS A 1 84 ? -6.518 -6.032 9.606 1.00 85.88 84 LYS A N 1
ATOM 663 C CA . LYS A 1 84 ? -6.507 -5.755 11.048 1.00 85.88 84 LYS A CA 1
ATOM 664 C C . LYS A 1 84 ? -5.594 -4.571 11.358 1.00 85.88 84 LYS A C 1
ATOM 666 O O . LYS A 1 84 ? -4.474 -4.477 10.861 1.00 85.88 84 LYS A O 1
ATOM 671 N N . GLY A 1 85 ? -6.086 -3.650 12.182 1.00 84.25 85 GLY A N 1
ATOM 672 C CA . GLY A 1 85 ? -5.336 -2.465 12.592 1.00 84.25 85 GLY A CA 1
ATOM 673 C C . GLY A 1 85 ? -5.159 -1.394 11.510 1.00 84.25 85 GLY A C 1
ATOM 674 O O . GLY A 1 85 ? -4.472 -0.405 11.781 1.00 84.25 85 GLY A O 1
ATOM 675 N N . SER A 1 86 ? -5.773 -1.540 10.329 1.00 85.88 86 SER A N 1
ATOM 676 C CA . SER A 1 86 ? -5.822 -0.462 9.341 1.00 85.88 86 SER A CA 1
ATOM 677 C C . SER A 1 86 ? -6.693 0.701 9.820 1.00 85.88 86 SER A C 1
ATOM 679 O O . SER A 1 86 ? -7.456 0.582 10.787 1.00 85.88 86 SER A O 1
ATOM 681 N N . ALA A 1 87 ? -6.583 1.852 9.152 1.00 85.62 87 ALA A N 1
ATOM 682 C CA . ALA A 1 87 ? -7.424 3.001 9.468 1.00 85.62 87 ALA A CA 1
ATOM 683 C C . ALA A 1 87 ? -8.918 2.685 9.265 1.00 85.62 87 ALA A C 1
ATOM 685 O O . ALA A 1 87 ? -9.740 3.097 10.081 1.00 85.62 87 ALA A O 1
ATOM 686 N N . ALA A 1 88 ? -9.249 1.886 8.242 1.00 85.06 88 ALA A N 1
ATOM 687 C CA . ALA A 1 88 ? -10.608 1.417 7.988 1.00 85.06 88 ALA A CA 1
ATOM 688 C C . ALA A 1 88 ? -11.108 0.449 9.078 1.00 85.06 88 ALA A C 1
ATOM 690 O O . ALA A 1 88 ? -12.226 0.614 9.559 1.00 85.06 88 ALA A O 1
ATOM 691 N N . ALA A 1 89 ? -10.288 -0.510 9.536 1.00 87.19 89 ALA A N 1
ATOM 692 C CA . ALA A 1 89 ? -10.678 -1.421 10.623 1.00 87.19 89 ALA A CA 1
ATOM 693 C C . ALA A 1 89 ? -10.981 -0.676 11.933 1.00 87.19 89 ALA A C 1
ATOM 695 O O . ALA A 1 89 ? -11.922 -1.010 12.648 1.00 87.19 89 ALA A O 1
ATOM 696 N N . ARG A 1 90 ? -10.191 0.361 12.232 1.00 87.88 90 ARG A N 1
ATOM 697 C CA . ARG A 1 90 ? -10.286 1.157 13.468 1.00 87.88 90 ARG A CA 1
ATOM 698 C C . ARG A 1 90 ? -11.438 2.167 13.479 1.00 87.88 90 ARG A C 1
ATOM 700 O O . ARG A 1 90 ? -11.588 2.918 14.448 1.00 87.88 90 ARG A O 1
ATOM 707 N N . GLU A 1 91 ? -12.263 2.189 12.432 1.00 83.31 91 GLU A N 1
ATOM 708 C CA . GLU A 1 91 ? -13.578 2.831 12.492 1.00 83.31 91 GLU A CA 1
ATOM 709 C C . GLU A 1 91 ? -14.483 2.167 13.530 1.00 83.31 91 GLU A C 1
ATOM 711 O O . GLU A 1 91 ? -15.257 2.854 14.201 1.00 83.31 91 GLU A O 1
ATOM 716 N N . ASP A 1 92 ? -14.351 0.854 13.718 1.00 87.38 92 ASP A N 1
ATOM 717 C CA . ASP A 1 92 ? -14.962 0.185 14.854 1.00 87.38 92 ASP A CA 1
ATOM 718 C C . ASP A 1 92 ? -14.114 0.423 16.113 1.00 87.38 92 ASP A C 1
ATOM 720 O O . ASP A 1 92 ? -12.938 0.065 16.198 1.00 87.38 92 ASP A O 1
ATOM 724 N N . ARG A 1 93 ? -14.729 1.020 17.138 1.00 87.69 93 ARG A N 1
ATOM 725 C CA . ARG A 1 93 ? -14.084 1.281 18.435 1.00 87.69 93 ARG A CA 1
ATOM 726 C C . ARG A 1 93 ? -13.658 -0.012 19.125 1.00 87.69 93 ARG A C 1
ATOM 728 O O . ARG A 1 93 ? -12.682 -0.006 19.878 1.00 87.69 93 ARG A O 1
ATOM 735 N N . LEU A 1 94 ? -14.380 -1.101 18.864 1.00 91.81 94 LEU A N 1
ATOM 736 C CA . LEU A 1 94 ? -14.138 -2.419 19.437 1.00 91.81 94 LEU A CA 1
ATOM 737 C C . LEU A 1 94 ? -13.158 -3.256 18.610 1.00 91.81 94 LEU A C 1
ATOM 739 O O . LEU A 1 94 ? -12.773 -4.334 19.067 1.00 91.81 94 LEU A O 1
ATOM 743 N N . SER A 1 95 ? -12.663 -2.749 17.469 1.00 91.62 95 SER A N 1
ATOM 744 C CA . SER A 1 95 ? -11.751 -3.493 16.589 1.00 91.62 95 SER A CA 1
ATOM 745 C C . SER A 1 95 ? -10.488 -3.973 17.313 1.00 91.62 95 SER A C 1
ATOM 747 O O . SER A 1 95 ? -9.908 -4.984 16.928 1.00 91.62 95 SER A O 1
ATOM 749 N N . PHE A 1 96 ? -10.108 -3.322 18.421 1.00 92.88 96 PHE A N 1
ATOM 750 C CA . PHE A 1 96 ? -9.023 -3.752 19.307 1.00 92.88 96 PHE A CA 1
ATOM 751 C C . PHE A 1 96 ? -9.153 -5.224 19.711 1.00 92.88 96 PHE A C 1
ATOM 753 O O . PHE A 1 96 ? -8.171 -5.958 19.666 1.00 92.88 96 PHE A O 1
ATOM 760 N N . LEU A 1 97 ? -10.366 -5.665 20.052 1.00 92.00 97 LEU A N 1
ATOM 761 C CA . LEU A 1 97 ? -10.632 -7.031 20.505 1.00 92.00 97 LEU A CA 1
ATOM 762 C C . LEU A 1 97 ? -10.485 -8.062 19.376 1.00 92.00 97 LEU A C 1
ATOM 764 O O . LEU A 1 97 ? -10.265 -9.234 19.650 1.00 92.00 97 LEU A O 1
ATOM 768 N N . SER A 1 98 ? -10.582 -7.625 18.117 1.00 88.75 98 SER A N 1
ATOM 769 C CA . SER A 1 98 ? -10.342 -8.460 16.931 1.00 88.75 98 SER A CA 1
ATOM 770 C C . SER A 1 98 ? -8.885 -8.427 16.442 1.00 88.75 98 SER A C 1
ATOM 772 O O . SER A 1 98 ? -8.443 -9.327 15.723 1.00 88.75 98 SER A O 1
ATOM 774 N N . GLU A 1 99 ? -8.138 -7.384 16.824 1.00 89.75 99 GLU A N 1
ATOM 775 C CA . GLU A 1 99 ? -6.721 -7.185 16.491 1.00 89.75 99 GLU A CA 1
ATOM 776 C C . GLU A 1 99 ? -5.795 -8.023 17.383 1.00 89.75 99 GLU A C 1
ATOM 778 O O . GLU A 1 99 ? -4.709 -8.406 16.953 1.00 89.75 99 GLU A O 1
ATOM 783 N N . ILE A 1 100 ? -6.218 -8.303 18.616 1.00 91.50 100 ILE A N 1
ATOM 784 C CA . ILE A 1 100 ? -5.433 -9.004 19.63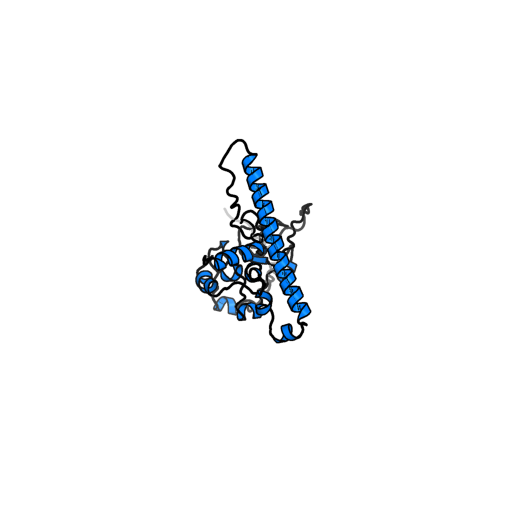0 1.00 91.50 100 ILE A CA 1
ATOM 785 C C . ILE A 1 100 ? -5.921 -10.446 19.801 1.00 91.50 100 ILE A C 1
ATOM 787 O O . ILE A 1 100 ? -7.118 -10.720 19.710 1.00 91.50 100 ILE A O 1
ATOM 791 N N . ASN A 1 101 ? -5.009 -11.385 20.055 1.00 90.81 101 ASN A N 1
ATOM 792 C CA . ASN A 1 101 ? -5.404 -12.753 20.389 1.00 90.81 101 ASN A CA 1
ATOM 793 C C . ASN A 1 101 ? -5.749 -12.888 21.888 1.00 90.81 101 ASN A C 1
ATOM 795 O O . ASN A 1 101 ? -5.485 -11.995 22.696 1.00 90.81 101 ASN A O 1
ATOM 799 N N . GLN A 1 102 ? -6.350 -14.015 22.273 1.00 91.56 102 GLN A N 1
ATOM 800 C CA . GLN A 1 102 ? -6.806 -14.234 23.650 1.00 91.56 102 GLN A CA 1
ATOM 801 C C . GLN A 1 102 ? -5.653 -14.268 24.668 1.00 91.56 102 GLN A C 1
ATOM 803 O O . GLN A 1 102 ? -5.805 -13.767 25.781 1.00 91.56 102 GLN A O 1
ATOM 808 N N . GLU A 1 103 ? -4.495 -14.811 24.290 1.00 93.88 103 GLU A N 1
ATOM 809 C CA . GLU A 1 103 ? -3.307 -14.885 25.151 1.00 93.88 103 GLU A CA 1
ATOM 810 C C . GLU A 1 103 ? -2.739 -13.496 25.449 1.00 93.88 103 GLU A C 1
ATOM 812 O O . GLU A 1 103 ? -2.416 -13.173 26.589 1.00 93.88 103 GLU A O 1
ATOM 817 N N . GLN A 1 104 ? -2.659 -12.651 24.424 1.00 92.69 104 GLN A N 1
ATOM 818 C CA . GLN A 1 104 ? -2.240 -11.263 24.535 1.00 92.69 104 GLN A CA 1
ATOM 819 C C . GLN A 1 104 ? -3.264 -10.454 25.335 1.00 92.69 104 GLN A C 1
ATOM 821 O O . GLN A 1 104 ? -2.871 -9.674 26.195 1.00 92.69 104 GLN A O 1
ATOM 826 N N . LEU A 1 105 ? -4.568 -10.664 25.116 1.00 93.44 105 LEU A N 1
ATOM 827 C CA . LEU A 1 105 ? -5.620 -9.989 25.881 1.00 93.44 105 LEU A CA 1
ATOM 828 C C . LEU A 1 105 ? -5.539 -10.323 27.377 1.00 93.44 105 LEU A C 1
ATOM 830 O O . LEU A 1 105 ? -5.722 -9.434 28.204 1.00 93.44 105 LEU A O 1
ATOM 834 N N . ALA A 1 106 ? -5.205 -11.570 27.725 1.00 94.25 106 ALA A N 1
ATOM 835 C CA . ALA A 1 106 ? -5.031 -12.004 29.111 1.00 94.25 106 ALA A CA 1
ATOM 836 C C . ALA A 1 106 ? -3.869 -11.298 29.838 1.00 94.25 106 ALA A C 1
ATOM 838 O O . ALA A 1 106 ? -3.848 -11.265 31.067 1.00 94.25 106 ALA A O 1
ATOM 839 N N . GLN A 1 107 ? -2.919 -10.707 29.102 1.00 96.19 107 GLN A N 1
ATOM 840 C CA . GLN A 1 107 ? -1.830 -9.909 29.679 1.00 96.19 107 GLN A CA 1
ATOM 841 C C . GLN A 1 107 ? -2.283 -8.502 30.095 1.00 96.19 107 GLN A C 1
ATOM 843 O O . GLN A 1 107 ? -1.578 -7.832 30.849 1.00 96.19 107 GLN A O 1
ATOM 848 N N . TYR A 1 108 ? -3.448 -8.043 29.626 1.00 95.44 108 TYR A N 1
ATOM 849 C CA . TYR A 1 108 ? -3.995 -6.739 29.984 1.00 95.44 108 TYR A CA 1
ATOM 850 C C . TYR A 1 108 ? -4.908 -6.834 31.202 1.00 95.44 108 TYR A C 1
ATOM 852 O O . TYR A 1 108 ? -5.786 -7.692 31.298 1.00 95.44 108 TYR A O 1
ATOM 860 N N . ARG A 1 109 ? -4.774 -5.867 32.110 1.00 96.56 109 ARG A N 1
ATOM 861 C CA . ARG A 1 109 ? -5.776 -5.651 33.154 1.00 96.56 109 ARG A CA 1
ATOM 862 C C . ARG A 1 109 ? -7.044 -5.028 32.551 1.00 96.56 109 ARG A C 1
ATOM 864 O O . ARG A 1 109 ? -6.948 -4.245 31.600 1.00 96.56 109 ARG A O 1
ATOM 871 N N . PRO A 1 110 ? -8.232 -5.286 33.126 1.00 95.81 110 PRO A N 1
ATOM 872 C CA . PRO A 1 110 ? -9.487 -4.726 32.621 1.00 95.81 110 PRO A CA 1
ATOM 873 C C . PRO A 1 110 ? -9.490 -3.193 32.506 1.00 95.81 110 PRO A C 1
ATOM 875 O O . PRO A 1 110 ? -10.044 -2.639 31.557 1.00 95.81 110 PRO A O 1
ATOM 878 N N . ASP A 1 111 ? -8.825 -2.491 33.429 1.00 96.62 111 ASP A N 1
ATOM 879 C CA . ASP A 1 111 ? -8.685 -1.033 33.398 1.00 96.62 111 ASP A CA 1
ATOM 880 C C . ASP A 1 111 ? -7.835 -0.541 32.219 1.00 96.62 111 ASP A C 1
ATOM 882 O O . ASP A 1 111 ? -8.148 0.500 31.637 1.00 96.62 111 ASP A O 1
ATOM 886 N N . GLN A 1 112 ? -6.815 -1.305 31.816 1.00 96.44 112 GLN A N 1
ATOM 887 C CA . GLN A 1 112 ? -5.984 -0.991 30.651 1.00 96.44 112 GLN A CA 1
ATOM 888 C C . GLN A 1 112 ? -6.771 -1.167 29.351 1.00 96.44 112 GLN A C 1
ATOM 890 O O . GLN A 1 112 ? -6.732 -0.285 28.493 1.00 96.44 112 GLN A O 1
ATOM 895 N N . VAL A 1 113 ? -7.546 -2.250 29.228 1.00 95.81 113 VAL A N 1
ATOM 896 C CA . VAL A 1 113 ? -8.435 -2.460 28.071 1.00 95.81 113 VAL A CA 1
ATOM 897 C C . VAL A 1 113 ? -9.457 -1.326 27.978 1.00 95.81 113 VAL A C 1
ATOM 899 O O . VAL A 1 113 ? -9.597 -0.696 26.929 1.00 95.81 113 VAL A O 1
ATOM 902 N N . ALA A 1 114 ? -10.106 -0.982 29.093 1.00 95.69 114 ALA A N 1
ATOM 903 C CA . ALA A 1 114 ? -11.043 0.139 29.148 1.00 95.69 114 ALA A CA 1
ATOM 904 C C . ALA A 1 114 ? -10.379 1.488 28.822 1.00 95.69 114 ALA A C 1
ATOM 906 O O . ALA A 1 114 ? -11.032 2.394 28.300 1.00 95.69 114 ALA A O 1
ATOM 907 N N . HIS A 1 115 ? -9.095 1.660 29.142 1.00 96.94 115 HIS A N 1
ATOM 908 C CA . HIS A 1 115 ? -8.337 2.850 28.768 1.00 96.94 115 HIS A CA 1
ATOM 909 C C . HIS A 1 115 ? -8.094 2.913 27.254 1.00 96.94 115 HIS A C 1
ATOM 911 O O . HIS A 1 115 ? -8.362 3.947 26.647 1.00 96.94 115 HIS A O 1
ATOM 917 N N . ILE A 1 116 ? -7.674 1.808 26.630 1.00 94.69 116 ILE A N 1
ATOM 918 C CA . ILE A 1 116 ? -7.457 1.720 25.175 1.00 94.69 116 ILE A CA 1
ATOM 919 C C . ILE A 1 116 ? -8.753 2.016 24.411 1.00 94.69 116 ILE A C 1
ATOM 921 O O . ILE A 1 116 ? -8.752 2.815 23.473 1.00 94.69 116 ILE A O 1
ATOM 925 N N . LEU A 1 117 ? -9.873 1.420 24.830 1.00 95.06 117 LEU A N 1
ATOM 926 C CA . LEU A 1 117 ? -11.170 1.651 24.186 1.00 95.06 117 LEU A CA 1
ATOM 927 C C . LEU A 1 117 ? -11.607 3.120 24.303 1.00 95.06 117 LEU A C 1
ATOM 929 O O . LEU A 1 117 ? -12.026 3.713 23.309 1.00 95.06 117 LEU A O 1
ATOM 933 N N . ARG A 1 118 ? -11.413 3.745 25.474 1.00 95.00 118 ARG A N 1
ATOM 934 C CA . ARG A 1 118 ? -11.667 5.185 25.665 1.00 95.00 118 ARG A CA 1
ATOM 935 C C . ARG A 1 118 ? -10.762 6.066 24.806 1.00 95.00 118 ARG A C 1
ATOM 937 O O . ARG A 1 118 ? -11.228 7.062 24.263 1.00 95.00 118 ARG A O 1
ATOM 944 N N . GLN A 1 119 ? -9.487 5.713 24.649 1.00 93.19 119 GLN A N 1
ATOM 945 C CA . GLN A 1 119 ? -8.579 6.441 23.757 1.00 93.19 119 GLN A CA 1
ATOM 946 C C . GLN A 1 119 ? -9.059 6.378 22.302 1.00 93.19 119 GLN A C 1
ATOM 948 O O . GLN A 1 119 ? -9.079 7.406 21.624 1.00 93.19 119 GLN A O 1
ATOM 953 N N . ARG A 1 120 ? -9.495 5.201 21.832 1.00 92.38 120 ARG A N 1
ATOM 954 C CA . ARG A 1 120 ? -10.044 5.032 20.476 1.00 92.38 120 ARG A CA 1
ATOM 955 C C . ARG A 1 120 ? -11.320 5.844 20.275 1.00 92.38 120 ARG A C 1
ATOM 957 O O . ARG A 1 120 ? -11.434 6.554 19.279 1.00 92.38 120 ARG A O 1
ATOM 964 N N . GLU A 1 121 ? -12.239 5.803 21.237 1.00 92.62 121 GLU A N 1
ATOM 965 C CA . GLU A 1 121 ? -13.438 6.644 21.222 1.00 92.62 121 GLU A CA 1
ATOM 966 C C . GLU A 1 121 ? -13.087 8.136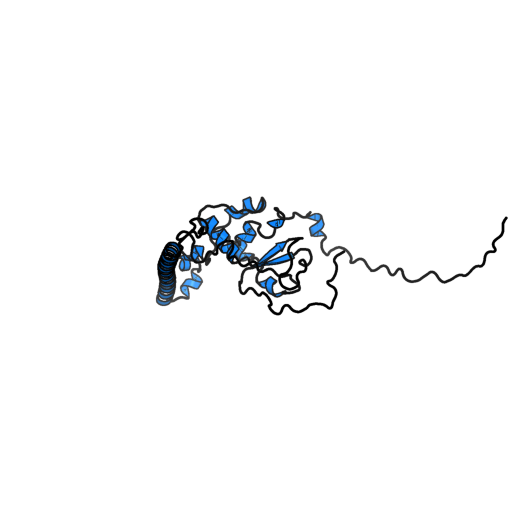 21.158 1.00 92.62 121 GLU A C 1
ATOM 968 O O . GLU A 1 121 ? -13.621 8.858 20.315 1.00 92.62 121 GLU A O 1
ATOM 973 N N . ASN A 1 122 ? -12.146 8.592 21.988 1.00 93.31 122 ASN A N 1
ATOM 974 C CA . ASN A 1 122 ? -11.719 9.987 22.000 1.00 93.31 122 ASN A CA 1
ATOM 975 C C . ASN A 1 122 ? -11.153 10.427 20.642 1.00 93.31 122 ASN A C 1
ATOM 977 O O . ASN A 1 122 ? -11.536 11.476 20.133 1.00 93.31 122 ASN A O 1
ATOM 981 N N . VAL A 1 123 ? -10.299 9.616 20.005 1.00 89.50 123 VAL A N 1
ATOM 982 C CA . VAL A 1 123 ? -9.774 9.925 18.661 1.00 89.50 123 VAL A CA 1
ATOM 983 C C . VAL A 1 123 ? -10.910 10.086 17.649 1.00 89.50 123 VAL A C 1
ATOM 985 O O . VAL A 1 123 ? -10.898 11.034 16.865 1.00 89.50 123 VAL A O 1
ATOM 988 N N . GLN A 1 124 ? -11.925 9.221 17.690 1.00 86.81 124 GLN A N 1
ATOM 989 C CA . GLN A 1 124 ? -13.082 9.347 16.801 1.00 86.81 124 GLN A CA 1
ATOM 990 C C . GLN A 1 124 ? -13.893 10.622 17.058 1.00 86.81 124 GLN A C 1
ATOM 992 O O . GLN A 1 124 ? -14.323 11.271 16.103 1.00 86.81 124 GLN A O 1
ATOM 997 N N . LEU A 1 125 ? -14.076 11.008 18.323 1.00 89.25 125 LEU A N 1
ATOM 998 C CA . LEU A 1 125 ? -14.746 12.260 18.681 1.00 89.25 125 LEU A CA 1
ATOM 999 C C . LEU A 1 125 ? -13.969 13.479 18.168 1.00 89.25 125 LEU A C 1
ATOM 1001 O O . LEU A 1 125 ? -14.558 14.360 17.541 1.00 89.25 125 LEU A O 1
ATOM 1005 N N . ILE A 1 126 ? -12.647 13.507 18.356 1.00 88.81 126 ILE A N 1
ATOM 1006 C CA . ILE A 1 126 ? -11.783 14.581 17.842 1.00 88.81 126 ILE A CA 1
ATOM 1007 C C . ILE A 1 126 ? -11.848 14.653 16.312 1.00 88.81 126 ILE A C 1
ATOM 1009 O O . ILE A 1 126 ? -11.986 15.740 15.752 1.00 88.81 126 ILE A O 1
ATOM 1013 N N . ILE A 1 127 ? -11.832 13.506 15.628 1.00 84.38 127 ILE A N 1
ATOM 1014 C CA . ILE A 1 127 ? -12.010 13.425 14.173 1.00 84.38 127 ILE A CA 1
ATOM 1015 C C . ILE A 1 127 ? -13.348 14.042 13.736 1.00 84.38 127 ILE A C 1
ATOM 1017 O O . ILE A 1 127 ? -13.394 14.790 12.758 1.00 84.38 127 ILE A O 1
ATOM 1021 N N . GLN A 1 128 ? -14.447 13.741 14.434 1.00 83.94 128 GLN A N 1
ATOM 1022 C CA . GLN A 1 128 ? -15.761 14.308 14.115 1.00 83.94 128 GLN A CA 1
ATOM 1023 C C . GLN A 1 128 ? -15.788 15.827 14.320 1.00 83.94 128 GLN A C 1
ATOM 1025 O O . GLN A 1 128 ? -16.293 16.552 13.461 1.00 83.94 128 GLN A O 1
ATOM 1030 N N . GLN A 1 129 ? -15.203 16.319 15.413 1.00 85.19 129 GLN A N 1
ATOM 1031 C CA . GLN A 1 129 ? -15.097 17.755 15.680 1.00 85.19 129 GLN A CA 1
ATOM 1032 C C . GLN A 1 129 ? -14.266 18.479 14.612 1.00 85.19 129 GLN A C 1
ATOM 1034 O O . GLN A 1 129 ? -14.666 19.542 14.130 1.00 85.19 129 GLN A O 1
ATOM 1039 N N . ASP A 1 130 ? -13.139 17.895 14.200 1.00 82.56 130 ASP A N 1
ATOM 1040 C CA . ASP A 1 130 ? -12.279 18.449 13.152 1.00 82.56 130 ASP A CA 1
ATOM 1041 C C . ASP A 1 130 ? -12.999 18.505 11.795 1.00 82.56 130 ASP A C 1
ATOM 1043 O O . ASP A 1 130 ? -12.921 19.517 11.098 1.00 82.56 130 ASP A O 1
ATOM 1047 N N . LYS A 1 131 ? -13.801 17.485 11.453 1.00 76.44 131 LYS A N 1
ATOM 1048 C CA . LYS A 1 131 ? -14.662 17.518 10.257 1.00 76.44 131 LYS A CA 1
ATOM 1049 C C . LYS A 1 131 ? -15.642 18.684 10.282 1.00 76.44 131 LYS A C 1
ATOM 1051 O O . LYS A 1 131 ? -15.762 19.389 9.284 1.00 76.44 131 LYS A O 1
ATOM 1056 N N . VAL A 1 132 ? -16.336 18.901 11.401 1.00 79.12 132 VAL A N 1
ATOM 1057 C CA . VAL A 1 132 ? -17.288 20.018 11.535 1.00 79.12 132 VAL A CA 1
ATOM 1058 C C . VAL A 1 132 ? -16.570 21.354 11.344 1.00 79.12 132 VAL A C 1
ATOM 1060 O O . VAL A 1 132 ? -17.051 22.200 10.591 1.00 79.12 132 VAL A O 1
ATOM 1063 N N . ARG A 1 133 ? -15.387 21.517 11.951 1.00 78.31 133 ARG A N 1
ATOM 1064 C CA . ARG A 1 133 ? -14.565 22.731 11.834 1.00 78.31 133 ARG A CA 1
ATOM 1065 C C . ARG A 1 133 ? -14.047 22.968 10.411 1.00 78.31 133 ARG A C 1
ATOM 1067 O O . ARG A 1 133 ? -14.067 24.097 9.930 1.00 78.31 133 ARG A O 1
ATOM 1074 N N . LYS A 1 134 ? -13.586 21.923 9.724 1.00 73.94 134 LYS A N 1
ATOM 1075 C CA . LYS A 1 134 ? -13.115 22.014 8.332 1.00 73.94 134 LYS A CA 1
ATOM 1076 C C . LYS A 1 134 ? -14.260 22.289 7.364 1.00 73.94 134 LYS A C 1
ATOM 1078 O O . LYS A 1 134 ? -14.106 23.112 6.468 1.00 73.94 134 LYS A O 1
ATOM 1083 N N . ASN A 1 135 ? -15.414 21.655 7.565 1.00 71.19 135 ASN A N 1
ATOM 1084 C CA . ASN A 1 135 ? -16.603 21.901 6.752 1.00 71.19 135 ASN A CA 1
ATOM 1085 C C . ASN A 1 135 ? -17.093 23.343 6.909 1.00 71.19 135 ASN A C 1
ATOM 1087 O O . ASN A 1 135 ? -17.376 23.992 5.905 1.00 71.19 135 ASN A O 1
ATOM 1091 N N . SER A 1 136 ? -17.150 23.870 8.137 1.00 71.62 136 SER A N 1
ATOM 1092 C CA . SER A 1 136 ? -17.542 25.265 8.358 1.00 71.62 136 SER A CA 1
ATOM 1093 C C . SER A 1 136 ? -16.542 26.242 7.737 1.00 71.62 136 SER A C 1
ATOM 1095 O O . SER A 1 136 ? -16.962 27.170 7.049 1.00 71.62 136 SER A O 1
ATOM 1097 N N . ALA A 1 137 ? -15.235 25.999 7.876 1.00 73.19 137 ALA A N 1
ATOM 1098 C CA . ALA A 1 137 ? -14.204 26.796 7.212 1.00 73.19 137 ALA A CA 1
ATOM 1099 C C . ALA A 1 137 ? -14.333 26.760 5.679 1.00 73.19 137 ALA A C 1
ATOM 1101 O O . ALA A 1 137 ? -14.293 27.804 5.037 1.00 73.19 137 ALA A O 1
ATOM 1102 N N . ALA A 1 138 ? -14.558 25.584 5.089 1.00 68.62 138 ALA A N 1
ATOM 1103 C CA . ALA A 1 138 ? -14.712 25.440 3.644 1.00 68.62 138 ALA A CA 1
ATOM 1104 C C . ALA A 1 138 ? -15.988 26.122 3.114 1.00 68.62 138 ALA A C 1
ATOM 1106 O O . ALA A 1 138 ? -15.955 26.732 2.046 1.00 68.62 138 ALA A O 1
ATOM 1107 N N . ILE A 1 139 ? -17.097 26.073 3.865 1.00 68.44 139 ILE A N 1
ATOM 1108 C CA . ILE A 1 139 ? -18.319 26.833 3.553 1.00 68.44 139 ILE A CA 1
ATOM 1109 C C . ILE A 1 139 ? -18.027 28.339 3.581 1.00 68.44 139 ILE A C 1
ATOM 1111 O O . ILE A 1 139 ? -18.363 29.038 2.627 1.00 68.44 139 ILE A O 1
ATOM 1115 N N . LEU A 1 140 ? -17.353 28.834 4.624 1.00 72.31 140 LEU A N 1
ATOM 1116 C CA . LEU A 1 140 ? -16.976 30.248 4.733 1.00 72.31 140 LEU A CA 1
ATOM 1117 C C . LEU A 1 140 ? -16.049 30.687 3.588 1.00 72.31 140 LEU A C 1
ATOM 1119 O O . LEU A 1 140 ? -16.261 31.749 3.007 1.00 72.31 140 LEU A O 1
ATOM 1123 N N . SER A 1 141 ? -15.071 29.860 3.207 1.00 67.81 141 SER A N 1
ATOM 1124 C CA . SER A 1 141 ? -14.188 30.138 2.067 1.00 67.81 141 SER A CA 1
ATOM 1125 C C . SER A 1 141 ? -14.935 30.188 0.731 1.00 67.81 141 SER A C 1
ATOM 1127 O O . SER A 1 141 ? -14.592 31.015 -0.111 1.00 67.81 141 SER A O 1
ATOM 1129 N N . ARG A 1 142 ? -15.966 29.352 0.532 1.00 62.78 142 ARG A N 1
ATOM 1130 C CA . ARG A 1 142 ? -16.823 29.401 -0.668 1.00 62.78 142 ARG A CA 1
ATOM 1131 C C . ARG A 1 142 ? -17.651 30.682 -0.733 1.00 62.78 142 ARG A C 1
ATOM 1133 O O . ARG A 1 142 ? -17.759 31.268 -1.801 1.00 62.78 142 ARG A O 1
ATOM 1140 N N . LEU A 1 143 ? -18.200 31.128 0.397 1.00 67.44 143 LEU A N 1
ATOM 1141 C CA . LEU A 1 143 ? -18.977 32.373 0.473 1.00 67.44 143 LEU A CA 1
ATOM 1142 C C . LEU A 1 143 ? -18.117 33.631 0.255 1.00 67.44 143 LEU A C 1
ATOM 1144 O O . LEU A 1 143 ? -18.646 34.670 -0.126 1.00 67.44 143 LEU A O 1
ATOM 1148 N N . ALA A 1 144 ? -16.804 33.544 0.483 1.00 66.75 144 ALA A N 1
ATOM 1149 C CA . ALA A 1 144 ? -15.868 34.655 0.323 1.00 66.75 144 ALA A CA 1
ATOM 1150 C C . ALA A 1 144 ? -15.333 34.847 -1.116 1.00 66.75 144 ALA A C 1
ATOM 1152 O O . ALA A 1 144 ? -14.626 35.821 -1.369 1.00 66.75 144 ALA A O 1
ATOM 1153 N N . GLN A 1 145 ? -15.632 33.945 -2.060 1.00 57.44 145 GLN A N 1
ATOM 1154 C CA . GLN A 1 145 ? -15.178 34.034 -3.457 1.00 57.44 145 GLN A CA 1
ATOM 1155 C C . GLN A 1 145 ? -16.240 34.741 -4.332 1.00 57.44 145 GLN A C 1
ATOM 1157 O O . GLN A 1 145 ? -17.348 34.220 -4.448 1.00 57.44 145 GLN A O 1
ATOM 1162 N N . PRO A 1 146 ? -15.950 35.897 -4.974 1.00 52.56 146 PRO A N 1
ATOM 1163 C CA . PRO A 1 146 ? -16.972 36.681 -5.681 1.00 52.56 146 PRO A CA 1
ATOM 1164 C C . PRO A 1 146 ? -17.309 36.188 -7.102 1.00 52.56 146 PRO A C 1
ATOM 1166 O O . PRO A 1 146 ? -18.303 36.633 -7.666 1.00 52.56 146 PRO A O 1
ATOM 1169 N N . TYR A 1 147 ? -16.510 35.293 -7.698 1.00 49.88 147 TYR A N 1
ATOM 1170 C CA . TYR A 1 147 ? -16.708 34.811 -9.071 1.00 49.88 147 TYR A CA 1
ATOM 1171 C C . TYR A 1 147 ? -16.231 33.359 -9.235 1.00 49.88 147 TYR A C 1
ATOM 1173 O O . TYR A 1 147 ? -15.079 33.056 -8.941 1.00 49.88 147 TYR A O 1
ATOM 1181 N N . GLY A 1 148 ? -17.093 32.491 -9.779 1.00 45.12 148 GLY A N 1
ATOM 1182 C CA . GLY A 1 148 ? -16.711 31.191 -10.350 1.00 45.12 148 GLY A CA 1
ATOM 1183 C C . GLY A 1 148 ? -17.099 29.969 -9.513 1.00 45.12 148 GLY A C 1
ATOM 1184 O O . GLY A 1 148 ? -16.442 29.627 -8.535 1.00 45.12 148 GLY A O 1
ATOM 1185 N N . ILE A 1 149 ? -18.137 29.260 -9.961 1.00 45.41 149 ILE A N 1
ATOM 1186 C CA . ILE A 1 149 ? -18.661 28.009 -9.378 1.00 45.41 149 ILE A CA 1
ATOM 1187 C C . ILE A 1 149 ? -17.788 26.788 -9.772 1.00 45.41 149 ILE A C 1
ATOM 1189 O O . ILE A 1 149 ? -18.046 25.666 -9.346 1.00 45.41 149 ILE A O 1
ATOM 1193 N N . ASP A 1 150 ? -16.680 26.992 -10.494 1.00 42.38 150 ASP A N 1
ATOM 1194 C CA . ASP A 1 150 ? -16.069 25.914 -11.286 1.00 42.38 150 ASP A CA 1
ATOM 1195 C C . ASP A 1 150 ? -14.766 25.310 -10.723 1.00 42.38 150 ASP A C 1
ATOM 1197 O O . ASP A 1 150 ? -14.234 24.372 -11.307 1.00 42.38 150 ASP A O 1
ATOM 1201 N N . SER A 1 151 ? -14.261 25.762 -9.566 1.00 43.59 151 SER A N 1
ATOM 1202 C CA . SER A 1 151 ? -12.981 25.261 -9.002 1.00 43.59 151 SER A CA 1
ATOM 1203 C C . SER A 1 151 ? -13.095 24.431 -7.719 1.00 43.59 151 SER A C 1
ATOM 1205 O O . SER A 1 151 ? -12.083 24.114 -7.097 1.00 43.59 151 SER A O 1
ATOM 1207 N N . ALA A 1 152 ? -14.298 24.043 -7.291 1.00 41.97 152 ALA A N 1
ATOM 1208 C CA . ALA A 1 152 ? -14.487 23.366 -6.006 1.00 41.97 152 ALA A CA 1
ATOM 1209 C C . ALA A 1 152 ? -15.053 21.947 -6.135 1.00 41.97 152 ALA A C 1
ATOM 1211 O O . ALA A 1 152 ? -16.005 21.596 -5.436 1.00 41.97 152 ALA A O 1
ATOM 1212 N N . SER A 1 153 ? -14.395 21.072 -6.901 1.00 43.16 153 SER A N 1
ATOM 1213 C CA . SER A 1 153 ? -14.504 19.620 -6.688 1.00 43.16 153 SER A CA 1
ATOM 1214 C C . SER A 1 153 ? -13.756 19.182 -5.415 1.00 43.16 153 SER A C 1
ATOM 1216 O O . SER A 1 153 ? -13.099 18.147 -5.382 1.00 43.16 153 SER A O 1
ATOM 1218 N N . CYS A 1 154 ? -13.830 19.969 -4.341 1.00 40.44 154 CYS A N 1
ATOM 1219 C CA . CYS A 1 154 ? -13.572 19.465 -3.005 1.00 40.44 154 CYS A CA 1
ATOM 1220 C C . CYS A 1 154 ? -14.874 18.793 -2.580 1.00 40.44 154 CYS A C 1
ATOM 1222 O O . CYS A 1 154 ? -15.882 19.468 -2.362 1.00 40.44 154 CYS A O 1
ATOM 1224 N N . SER A 1 155 ? -14.873 17.466 -2.505 1.00 45.62 155 SER A N 1
ATOM 1225 C CA . SER A 1 155 ? -15.937 16.661 -1.906 1.00 45.62 155 SER A CA 1
ATOM 1226 C C . SER A 1 155 ? -16.024 16.957 -0.403 1.00 45.62 155 SER A C 1
ATOM 1228 O O . SER A 1 155 ? -15.573 16.175 0.434 1.00 45.62 155 SER A O 1
ATOM 1230 N N . ILE A 1 156 ? -16.556 18.135 -0.067 1.00 45.94 156 ILE A N 1
ATOM 1231 C CA . ILE A 1 156 ? -16.800 18.603 1.297 1.00 45.94 156 ILE A CA 1
ATOM 1232 C C . ILE A 1 156 ? -17.806 17.639 1.931 1.00 45.94 156 ILE A C 1
ATOM 1234 O O . ILE A 1 156 ? -18.983 17.635 1.580 1.00 45.94 156 ILE A O 1
ATOM 1238 N N . GLY A 1 157 ? -17.322 16.793 2.839 1.00 47.41 157 GLY A N 1
ATOM 1239 C CA . GLY A 1 157 ? -18.153 15.982 3.732 1.00 47.41 157 GLY A CA 1
ATOM 1240 C C . GLY A 1 157 ? -18.184 14.471 3.483 1.00 47.41 157 GLY A C 1
ATOM 1241 O O . GLY A 1 157 ? -18.574 13.751 4.399 1.00 47.41 157 GLY A O 1
ATOM 1242 N N . LEU A 1 158 ? -17.739 13.965 2.324 1.00 54.34 158 LEU A N 1
ATOM 1243 C CA . LEU A 1 158 ? -17.785 12.519 2.024 1.00 54.34 158 LEU A CA 1
ATOM 1244 C C . LEU A 1 158 ? -16.464 11.768 2.243 1.00 54.34 158 LEU A C 1
ATOM 1246 O O . LEU A 1 158 ? -16.493 10.557 2.449 1.00 54.34 158 LEU A O 1
ATOM 1250 N N . GLN A 1 159 ? -15.317 12.449 2.229 1.00 63.97 159 GLN A N 1
ATOM 1251 C CA . GLN A 1 159 ? -14.019 11.778 2.358 1.00 63.97 159 GLN A CA 1
ATOM 1252 C C . GLN A 1 159 ? -13.668 11.485 3.825 1.00 63.97 159 GLN A C 1
ATOM 1254 O O . GLN A 1 159 ? -13.895 12.304 4.727 1.00 63.97 159 GLN A O 1
ATOM 1259 N N . LYS A 1 160 ? -13.146 10.281 4.090 1.00 74.94 160 LYS A N 1
ATOM 1260 C CA . LYS A 1 160 ? -12.658 9.911 5.426 1.00 74.94 160 LYS A CA 1
ATOM 1261 C C . LYS A 1 160 ? -11.377 10.714 5.734 1.00 74.94 160 LYS A C 1
ATOM 1263 O O . LYS A 1 160 ? -10.585 10.932 4.831 1.00 74.94 160 LYS A O 1
ATOM 1268 N N . PRO A 1 161 ? -11.139 11.153 6.984 1.00 72.62 161 PRO A N 1
ATOM 1269 C CA . PRO A 1 161 ? -10.045 12.082 7.302 1.00 72.62 161 PRO A CA 1
ATOM 1270 C C . PRO A 1 161 ? -8.633 11.537 7.076 1.00 72.62 161 PRO A C 1
ATOM 1272 O O . PRO A 1 161 ? -7.710 12.325 6.926 1.00 72.62 161 PRO A O 1
ATOM 1275 N N . TRP A 1 162 ? -8.458 10.217 7.116 1.00 77.06 162 TRP A N 1
ATOM 1276 C CA . TRP A 1 162 ? -7.180 9.559 6.832 1.00 77.06 162 TRP A CA 1
ATOM 1277 C C . TRP A 1 162 ? -6.993 9.247 5.344 1.00 77.06 162 TRP A C 1
ATOM 1279 O O . TRP A 1 162 ? -5.948 8.731 4.972 1.00 77.06 162 TRP A O 1
ATOM 1289 N N . LEU A 1 163 ? -7.988 9.530 4.497 1.00 83.81 163 LEU A N 1
ATOM 1290 C CA . LEU A 1 163 ? -7.859 9.385 3.054 1.00 83.81 163 LEU A CA 1
ATOM 1291 C C . LEU A 1 163 ? -7.377 10.697 2.464 1.00 83.81 163 LEU A C 1
ATOM 1293 O O . LEU A 1 163 ? -8.047 11.725 2.576 1.00 83.81 163 LEU A O 1
ATOM 1297 N N . CYS A 1 164 ? -6.227 10.642 1.809 1.00 81.88 164 CYS A N 1
ATOM 1298 C CA . CYS A 1 164 ? -5.801 11.707 0.923 1.00 81.88 164 CYS A CA 1
ATOM 1299 C C . CYS A 1 164 ? -6.588 11.641 -0.391 1.00 81.88 164 CYS A C 1
ATOM 1301 O O . CYS A 1 164 ? -7.105 10.595 -0.793 1.00 81.88 164 CYS A O 1
ATOM 1303 N N . THR A 1 165 ? -6.685 12.766 -1.088 1.00 80.19 165 THR A N 1
ATOM 1304 C CA . THR A 1 165 ? -7.104 12.743 -2.491 1.00 80.19 165 THR A CA 1
ATOM 1305 C C . THR A 1 165 ? -5.985 12.156 -3.363 1.00 80.19 165 THR A C 1
ATOM 1307 O O . THR A 1 165 ? -4.811 12.239 -2.996 1.00 80.19 165 THR A O 1
ATOM 1310 N N . PRO A 1 166 ? -6.288 11.600 -4.552 1.00 75.25 166 PRO A N 1
ATOM 1311 C CA . PRO A 1 166 ? -5.253 11.107 -5.466 1.00 75.25 166 PRO A CA 1
ATOM 1312 C C . PRO A 1 166 ? -4.170 12.145 -5.815 1.00 75.25 166 PRO A C 1
ATOM 1314 O O . PRO A 1 166 ? -3.046 11.780 -6.146 1.00 75.25 166 PRO A O 1
ATOM 1317 N N . GLN A 1 167 ? -4.497 13.438 -5.741 1.00 78.69 167 GLN A N 1
ATOM 1318 C CA . GLN A 1 167 ? -3.572 14.550 -5.970 1.00 78.69 167 GLN A CA 1
ATOM 1319 C C . GLN A 1 167 ? -2.637 14.810 -4.777 1.00 78.69 167 GLN A C 1
ATOM 1321 O O . GLN A 1 167 ? -1.549 15.351 -4.963 1.00 78.69 167 GLN A O 1
ATOM 1326 N N . GLU A 1 168 ? -3.054 14.432 -3.570 1.00 84.88 168 GLU A N 1
ATOM 1327 C CA . GLU A 1 168 ? -2.304 14.587 -2.317 1.00 84.88 168 GLU A CA 1
ATOM 1328 C C . GLU A 1 168 ? -1.456 13.350 -1.976 1.00 84.88 168 GLU A C 1
ATOM 1330 O O . GLU A 1 168 ? -0.628 13.409 -1.067 1.00 84.88 168 GLU A O 1
ATOM 1335 N N . GLU A 1 169 ? -1.638 12.241 -2.699 1.00 90.00 169 GLU A N 1
ATOM 1336 C CA . GLU A 1 169 ? -0.873 11.006 -2.520 1.00 90.00 169 GLU A CA 1
ATOM 1337 C C . GLU A 1 169 ? 0.641 11.245 -2.619 1.00 90.00 169 GLU A C 1
ATOM 1339 O O . GLU A 1 169 ? 1.153 11.915 -3.524 1.00 90.00 169 GLU A O 1
ATOM 1344 N N . CYS A 1 170 ? 1.393 10.604 -1.726 1.00 92.25 170 CYS A N 1
ATOM 1345 C CA . CYS A 1 170 ? 2.843 10.618 -1.752 1.00 92.25 170 CYS A CA 1
ATOM 1346 C C . CYS A 1 170 ? 3.409 9.936 -3.012 1.00 92.25 170 CYS A C 1
ATOM 1348 O O . CYS A 1 170 ? 3.570 8.719 -3.081 1.00 92.25 170 CYS A O 1
ATOM 1350 N N . GLN A 1 171 ? 3.850 10.742 -3.979 1.00 91.50 171 GLN A N 1
ATOM 1351 C CA . GLN A 1 171 ? 4.460 10.271 -5.233 1.00 91.50 171 GLN A CA 1
ATOM 1352 C C . GLN A 1 171 ? 5.956 9.909 -5.120 1.00 91.50 171 GLN A C 1
ATOM 1354 O O . GLN A 1 171 ? 6.665 9.819 -6.132 1.00 91.50 171 GLN A O 1
ATOM 1359 N N . TYR A 1 172 ? 6.479 9.734 -3.900 1.00 94.81 172 TYR A N 1
ATOM 1360 C CA . TYR A 1 172 ? 7.902 9.478 -3.685 1.00 94.81 172 TYR A CA 1
ATOM 1361 C C . TYR A 1 172 ? 8.334 8.137 -4.277 1.00 94.81 172 TYR A C 1
ATOM 1363 O O . TYR A 1 172 ? 7.749 7.092 -3.977 1.00 94.81 172 TYR A O 1
ATOM 1371 N N . ARG A 1 173 ? 9.411 8.159 -5.070 1.00 95.06 173 ARG A N 1
ATOM 1372 C CA . ARG A 1 173 ? 10.002 6.958 -5.660 1.00 95.06 173 ARG A CA 1
ATOM 1373 C C . ARG A 1 173 ? 11.523 7.016 -5.699 1.00 95.06 173 ARG A C 1
ATOM 1375 O O . ARG A 1 173 ? 12.118 8.048 -5.997 1.00 95.06 173 ARG A O 1
ATOM 1382 N N . VAL A 1 174 ? 12.178 5.895 -5.437 1.00 95.50 174 VAL A N 1
ATOM 1383 C CA . VAL A 1 174 ? 13.640 5.839 -5.319 1.00 95.50 174 VAL A CA 1
ATOM 1384 C C . VAL A 1 174 ? 14.179 4.488 -5.775 1.00 95.50 174 VAL A C 1
ATOM 1386 O O . VAL A 1 174 ? 13.531 3.457 -5.611 1.00 95.50 174 VAL A O 1
ATOM 1389 N N . CYS A 1 175 ? 15.362 4.476 -6.388 1.00 94.88 175 CYS A N 1
ATOM 1390 C CA . CYS A 1 175 ? 15.996 3.235 -6.818 1.00 94.88 175 CYS A CA 1
ATOM 1391 C C . CYS A 1 175 ? 16.743 2.541 -5.669 1.00 94.88 175 CYS A C 1
ATOM 1393 O O . CYS A 1 175 ? 17.168 3.180 -4.702 1.00 94.88 175 CYS A O 1
ATOM 1395 N N . GLN A 1 176 ? 16.964 1.230 -5.817 1.00 93.31 176 GLN A N 1
ATOM 1396 C CA . GLN A 1 176 ? 17.708 0.413 -4.849 1.00 93.31 176 GLN A CA 1
ATOM 1397 C C . GLN A 1 176 ? 19.089 0.993 -4.522 1.00 93.31 176 GLN A C 1
ATOM 1399 O O . GLN A 1 176 ? 19.509 0.936 -3.374 1.00 93.31 176 GLN A O 1
ATOM 1404 N N . THR A 1 177 ? 19.794 1.547 -5.512 1.00 92.88 177 THR A N 1
ATOM 1405 C CA . THR A 1 177 ? 21.152 2.080 -5.329 1.00 92.88 177 THR A CA 1
ATOM 1406 C C . THR A 1 177 ? 21.163 3.341 -4.469 1.00 92.88 177 THR A C 1
ATOM 1408 O O . THR A 1 177 ? 22.022 3.479 -3.607 1.00 92.88 177 THR A O 1
ATOM 1411 N N . CYS A 1 178 ? 20.205 4.252 -4.670 1.00 91.75 178 CYS A N 1
ATOM 1412 C CA . CYS A 1 178 ? 20.129 5.498 -3.905 1.00 91.75 178 CYS A CA 1
ATOM 1413 C C . CYS A 1 178 ? 19.593 5.284 -2.487 1.00 91.75 178 CYS A C 1
ATOM 1415 O O . CYS A 1 178 ? 19.976 6.013 -1.575 1.00 91.75 178 CYS A O 1
ATOM 1417 N N . ARG A 1 179 ? 18.704 4.302 -2.281 1.00 91.75 179 ARG A N 1
ATOM 1418 C CA . ARG A 1 179 ? 18.140 4.021 -0.955 1.00 91.75 179 ARG A CA 1
ATOM 1419 C C . ARG A 1 179 ? 17.900 2.523 -0.730 1.00 91.75 179 ARG A C 1
ATOM 1421 O O . ARG A 1 179 ? 16.755 2.071 -0.768 1.00 91.75 179 ARG A O 1
ATOM 1428 N N . PRO A 1 180 ? 18.952 1.747 -0.408 1.00 91.31 180 PRO A N 1
ATOM 1429 C CA . PRO A 1 180 ? 18.820 0.310 -0.170 1.00 91.31 180 PRO A CA 1
ATOM 1430 C C . PRO A 1 180 ? 17.846 -0.037 0.964 1.00 91.31 180 PRO A C 1
ATOM 1432 O O . PRO A 1 180 ? 17.129 -1.030 0.881 1.00 91.31 180 PRO A O 1
ATOM 1435 N N . GLY A 1 181 ? 17.771 0.815 1.995 1.00 91.19 181 GLY A N 1
ATOM 1436 C CA . GLY A 1 181 ? 16.905 0.612 3.160 1.00 91.19 181 GLY A CA 1
ATOM 1437 C C . GLY A 1 181 ? 15.400 0.615 2.861 1.00 91.19 181 GLY A C 1
ATOM 1438 O O . GLY A 1 181 ? 14.625 0.142 3.688 1.00 91.19 181 GLY A O 1
ATOM 1439 N N . CYS A 1 182 ? 14.967 1.082 1.682 1.00 92.75 182 CYS A N 1
ATOM 1440 C CA . CYS A 1 182 ? 13.570 0.958 1.251 1.00 92.75 182 CYS A CA 1
ATOM 1441 C C . CYS A 1 182 ? 13.134 -0.504 1.061 1.00 92.75 182 CYS A C 1
ATOM 1443 O O . CYS A 1 182 ? 11.939 -0.780 1.122 1.00 92.75 182 CYS A O 1
ATOM 1445 N N . ALA A 1 183 ? 14.074 -1.447 0.927 1.00 92.25 183 ALA A N 1
ATOM 1446 C CA . ALA A 1 183 ? 13.771 -2.878 0.919 1.00 92.25 183 ALA A CA 1
ATOM 1447 C C . ALA A 1 183 ? 13.001 -3.323 2.179 1.00 92.25 183 ALA A C 1
ATOM 1449 O O . ALA A 1 183 ? 12.057 -4.100 2.077 1.00 92.25 183 ALA A O 1
ATOM 1450 N N . HIS A 1 184 ? 13.330 -2.766 3.352 1.00 92.50 184 HIS A N 1
ATOM 1451 C CA . HIS A 1 184 ? 12.644 -3.069 4.617 1.00 92.50 184 HIS A CA 1
ATOM 1452 C C . HIS A 1 184 ? 11.223 -2.502 4.702 1.00 92.50 184 HIS A C 1
ATOM 1454 O O . HIS A 1 184 ? 10.485 -2.842 5.618 1.00 92.50 184 HIS A O 1
ATOM 1460 N N . ARG A 1 185 ? 10.848 -1.621 3.771 1.00 93.12 185 ARG A N 1
ATOM 1461 C CA . ARG A 1 185 ? 9.517 -1.010 3.679 1.00 93.12 185 ARG A CA 1
ATOM 1462 C C . ARG A 1 185 ? 8.648 -1.646 2.596 1.00 93.12 185 ARG A C 1
ATOM 1464 O O . ARG A 1 185 ? 7.467 -1.341 2.523 1.00 93.12 185 ARG A O 1
ATOM 1471 N N . ALA A 1 186 ? 9.240 -2.497 1.756 1.00 93.50 186 ALA A N 1
ATOM 1472 C CA . ALA A 1 186 ? 8.609 -3.092 0.582 1.00 93.50 186 ALA A CA 1
ATOM 1473 C C . ALA A 1 186 ? 8.583 -4.623 0.614 1.00 93.50 186 ALA A C 1
ATOM 1475 O O . ALA A 1 186 ? 8.651 -5.277 -0.429 1.00 93.50 186 ALA A O 1
ATOM 1476 N N . PHE A 1 187 ? 8.521 -5.193 1.817 1.00 90.38 187 PHE A N 1
ATOM 1477 C CA . PHE A 1 187 ? 8.382 -6.630 2.012 1.00 90.38 187 PHE A CA 1
ATOM 1478 C C . PHE A 1 187 ? 6.908 -7.026 2.138 1.00 90.38 187 PHE A C 1
ATOM 1480 O O . PHE A 1 187 ? 6.074 -6.246 2.590 1.00 90.38 187 PHE A O 1
ATOM 1487 N N . LEU A 1 188 ? 6.611 -8.274 1.782 1.00 89.56 188 LEU A N 1
ATOM 1488 C CA . LEU A 1 188 ? 5.332 -8.920 2.059 1.00 89.56 188 LEU A CA 1
ATOM 1489 C C . LEU A 1 188 ? 5.571 -10.007 3.108 1.00 89.56 188 LEU A C 1
ATOM 1491 O O . LEU A 1 188 ? 6.435 -10.865 2.926 1.00 89.56 188 LEU A O 1
ATOM 1495 N N . SER A 1 189 ? 4.833 -9.962 4.217 1.00 89.00 189 SER A N 1
ATOM 1496 C CA . SER A 1 189 ? 4.919 -10.994 5.254 1.00 89.00 189 SER A CA 1
ATOM 1497 C C . SER A 1 189 ? 4.181 -12.251 4.802 1.00 89.00 189 SER A C 1
ATOM 1499 O O . SER A 1 189 ? 2.979 -12.203 4.553 1.00 89.00 189 SER A O 1
ATOM 1501 N N . LEU A 1 190 ? 4.883 -13.386 4.737 1.00 90.81 190 LEU A N 1
ATOM 1502 C CA . LEU A 1 190 ? 4.274 -14.673 4.384 1.00 90.81 190 LEU A CA 1
ATOM 1503 C C . LEU A 1 190 ? 3.183 -15.078 5.381 1.00 90.81 190 LEU A C 1
ATOM 1505 O O . LEU A 1 190 ? 2.131 -15.552 4.969 1.00 90.81 190 LEU A O 1
ATOM 1509 N N . ASN A 1 191 ? 3.403 -14.825 6.674 1.00 90.38 191 ASN A N 1
ATOM 1510 C CA . ASN A 1 191 ? 2.407 -15.095 7.711 1.00 90.38 191 ASN A CA 1
ATOM 1511 C C . ASN A 1 191 ? 1.174 -14.198 7.549 1.00 90.38 191 ASN A C 1
ATOM 1513 O O . ASN A 1 191 ? 0.056 -14.679 7.676 1.00 90.38 191 ASN A O 1
ATOM 1517 N N . ALA A 1 192 ? 1.364 -12.912 7.229 1.00 86.38 192 ALA A N 1
ATOM 1518 C CA . ALA A 1 192 ? 0.243 -12.003 6.985 1.00 86.38 192 ALA A CA 1
ATOM 1519 C C . ALA A 1 192 ? -0.575 -12.469 5.772 1.00 86.38 192 ALA A C 1
ATOM 1521 O O . ALA A 1 192 ? -1.789 -12.605 5.865 1.00 86.38 192 ALA A O 1
ATOM 1522 N N . VAL A 1 193 ? 0.099 -12.817 4.670 1.00 86.50 193 VAL A N 1
ATOM 1523 C CA . VAL A 1 193 ? -0.546 -13.360 3.466 1.00 86.50 193 VAL A CA 1
ATOM 1524 C C . VAL A 1 193 ? -1.314 -14.650 3.774 1.00 86.50 193 VAL A C 1
ATOM 1526 O O . VAL A 1 193 ? -2.465 -14.773 3.368 1.00 86.50 193 VAL A O 1
ATOM 1529 N N . ALA A 1 194 ? -0.720 -15.582 4.526 1.00 86.69 194 ALA A N 1
ATOM 1530 C CA . ALA A 1 194 ? -1.379 -16.828 4.927 1.00 86.69 194 ALA A CA 1
ATOM 1531 C C . ALA A 1 194 ? -2.617 -16.593 5.812 1.00 86.69 194 ALA A C 1
ATOM 1533 O O . ALA A 1 194 ? -3.578 -17.352 5.735 1.00 86.69 194 ALA A O 1
ATOM 1534 N N . ASN A 1 195 ? -2.615 -15.516 6.601 1.00 84.00 195 ASN A N 1
ATOM 1535 C CA . ASN A 1 195 ? -3.734 -15.106 7.449 1.00 84.00 195 ASN A CA 1
ATOM 1536 C C . ASN A 1 195 ? -4.762 -14.210 6.726 1.00 84.00 195 ASN A C 1
ATOM 1538 O O . ASN A 1 195 ? -5.662 -13.679 7.375 1.00 84.00 195 ASN A O 1
ATOM 1542 N N . GLY A 1 196 ? -4.641 -14.017 5.406 1.00 81.50 196 GLY A N 1
ATOM 1543 C CA . GLY A 1 196 ? -5.554 -13.181 4.614 1.00 81.50 196 GLY A CA 1
ATOM 1544 C C . GLY A 1 196 ? -5.284 -11.672 4.694 1.00 81.50 196 GLY A C 1
ATOM 1545 O O . GLY A 1 196 ? -6.043 -10.878 4.146 1.00 81.50 196 GLY A O 1
ATOM 1546 N N . GLU A 1 197 ? -4.189 -11.248 5.322 1.00 85.12 197 GLU A N 1
ATOM 1547 C CA . GLU A 1 197 ? -3.770 -9.846 5.451 1.00 85.12 197 GLU A CA 1
ATOM 1548 C C . GLU A 1 197 ? -2.838 -9.435 4.298 1.00 85.12 197 GLU A C 1
ATOM 1550 O O . GLU A 1 197 ? -1.728 -8.931 4.494 1.00 85.12 197 GLU A O 1
ATOM 1555 N N . VAL A 1 198 ? -3.274 -9.682 3.062 1.00 87.62 198 VAL A N 1
ATOM 1556 C CA . VAL A 1 198 ? -2.519 -9.295 1.863 1.00 87.62 198 VAL A CA 1
ATOM 1557 C C . VAL A 1 198 ? -2.632 -7.779 1.665 1.00 87.62 198 VAL A C 1
ATOM 1559 O O . VAL A 1 198 ? -3.751 -7.267 1.638 1.00 87.62 198 VAL A O 1
ATOM 1562 N N . PRO A 1 199 ? -1.516 -7.040 1.492 1.00 88.94 199 PRO A N 1
ATOM 1563 C CA . PRO A 1 199 ? -1.582 -5.620 1.173 1.00 88.94 199 PRO A CA 1
ATOM 1564 C C . PRO A 1 199 ? -2.434 -5.359 -0.081 1.00 88.94 199 PRO A C 1
ATOM 1566 O O . PRO A 1 199 ? -2.209 -6.015 -1.108 1.00 88.94 199 PRO A O 1
ATOM 1569 N N . PRO A 1 200 ? -3.391 -4.420 -0.020 1.00 89.94 200 PRO A N 1
ATOM 1570 C CA . PRO A 1 200 ? -4.299 -4.104 -1.118 1.00 89.94 200 PRO A CA 1
ATOM 1571 C C . PRO A 1 200 ? -3.592 -3.852 -2.449 1.00 89.94 200 PRO A C 1
ATOM 1573 O O . PRO A 1 200 ? -4.017 -4.363 -3.485 1.00 89.94 200 PRO A O 1
ATOM 1576 N N . THR A 1 201 ? -2.476 -3.121 -2.443 1.00 91.31 201 THR A N 1
ATOM 1577 C CA . THR A 1 201 ? -1.723 -2.849 -3.677 1.00 91.31 201 THR A CA 1
ATOM 1578 C C . THR A 1 201 ? -1.109 -4.106 -4.285 1.00 91.31 201 THR A C 1
ATOM 1580 O O . THR A 1 201 ? -1.101 -4.258 -5.509 1.00 91.31 201 THR A O 1
ATOM 1583 N N . ALA A 1 202 ? -0.638 -5.040 -3.459 1.00 90.31 202 ALA A N 1
ATOM 1584 C CA . ALA A 1 202 ? -0.111 -6.319 -3.921 1.00 90.31 202 ALA A CA 1
ATOM 1585 C C . ALA A 1 202 ? -1.226 -7.200 -4.504 1.00 90.31 202 ALA A C 1
ATOM 1587 O O . ALA A 1 202 ? -1.057 -7.791 -5.577 1.00 90.31 202 ALA A O 1
ATOM 1588 N N . ALA A 1 203 ? -2.381 -7.249 -3.836 1.00 89.69 203 ALA A N 1
ATOM 1589 C CA . ALA A 1 203 ? -3.538 -7.992 -4.318 1.00 89.69 203 ALA A CA 1
ATOM 1590 C C . ALA A 1 203 ? -4.060 -7.429 -5.642 1.00 89.69 203 ALA A C 1
ATOM 1592 O O . ALA A 1 203 ? -4.168 -8.184 -6.604 1.00 89.69 203 ALA A O 1
ATOM 1593 N N . ALA A 1 204 ? -4.249 -6.110 -5.734 1.00 89.69 204 ALA A N 1
ATOM 1594 C CA . ALA A 1 204 ? -4.736 -5.425 -6.931 1.00 89.69 204 ALA A CA 1
ATOM 1595 C C . ALA A 1 204 ? -3.746 -5.440 -8.112 1.00 89.69 204 ALA A C 1
ATOM 1597 O O . ALA A 1 204 ? -4.112 -5.031 -9.208 1.00 89.69 204 ALA A O 1
ATOM 1598 N N . GLY A 1 205 ? -2.496 -5.885 -7.921 1.00 88.69 205 GLY A N 1
ATOM 1599 C CA . GLY A 1 205 ? -1.486 -5.933 -8.988 1.00 88.69 205 GLY A CA 1
ATOM 1600 C C . GLY A 1 205 ? -0.777 -4.601 -9.241 1.00 88.69 205 GLY A C 1
ATOM 1601 O O . GLY A 1 205 ? -0.177 -4.404 -10.298 1.00 88.69 205 GLY A O 1
ATOM 1602 N N . TYR A 1 206 ? -0.790 -3.690 -8.265 1.00 90.56 206 TYR A N 1
ATOM 1603 C CA . TYR A 1 206 ? -0.235 -2.346 -8.402 1.00 90.56 206 TYR A CA 1
ATOM 1604 C C . TYR A 1 206 ? 1.249 -2.343 -8.795 1.00 90.56 206 TYR A C 1
ATOM 1606 O O . TYR A 1 206 ? 1.664 -1.503 -9.578 1.00 90.56 206 TYR A O 1
ATOM 1614 N N . SER A 1 207 ? 2.071 -3.300 -8.354 1.00 90.06 207 SER A N 1
ATOM 1615 C CA . SER A 1 207 ? 3.490 -3.385 -8.763 1.00 90.06 207 SER A CA 1
ATOM 1616 C C . SER A 1 207 ? 3.721 -3.378 -10.280 1.00 90.06 207 SER A C 1
ATOM 1618 O O . SER A 1 207 ? 4.791 -2.971 -10.740 1.00 90.06 207 SER A O 1
ATOM 1620 N N . PHE A 1 208 ? 2.725 -3.824 -11.047 1.00 89.69 208 PHE A N 1
ATOM 1621 C CA . PHE A 1 208 ?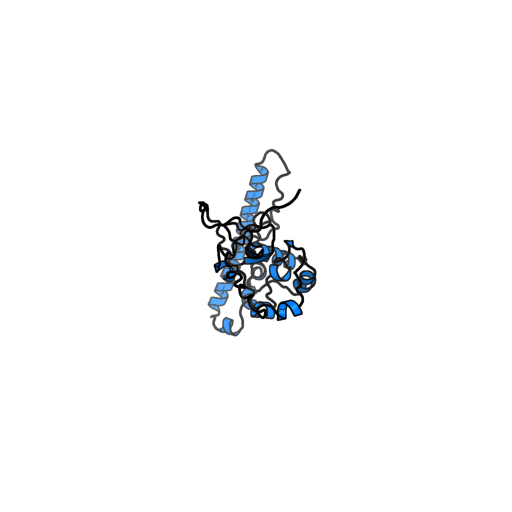 2.788 -3.974 -12.496 1.00 89.69 208 PHE A CA 1
ATOM 1622 C C . PHE A 1 208 ? 1.704 -3.170 -13.221 1.00 89.69 208 PHE A C 1
ATOM 1624 O O . PHE A 1 208 ? 1.502 -3.377 -14.414 1.00 89.69 208 PHE A O 1
ATOM 1631 N N . HIS A 1 209 ? 1.036 -2.229 -12.542 1.00 88.75 209 HIS A N 1
ATOM 1632 C CA . HIS A 1 209 ? -0.068 -1.462 -13.132 1.00 88.75 209 HIS A CA 1
ATOM 1633 C C . HIS A 1 209 ? 0.337 -0.728 -14.421 1.00 88.75 209 HIS A C 1
ATOM 1635 O O . HIS A 1 209 ? -0.449 -0.640 -15.356 1.00 88.75 209 HIS A O 1
ATOM 1641 N N . LEU A 1 210 ? 1.592 -0.274 -14.517 1.00 88.69 210 LEU A N 1
ATOM 1642 C CA . LEU A 1 210 ? 2.128 0.392 -15.711 1.00 88.69 210 LEU A CA 1
ATOM 1643 C C . LEU A 1 210 ? 2.345 -0.550 -16.901 1.00 88.69 210 LEU A C 1
ATOM 1645 O O . LEU A 1 210 ? 2.446 -0.086 -18.032 1.00 88.69 210 LEU A O 1
ATOM 1649 N N . LEU A 1 211 ? 2.438 -1.857 -16.653 1.00 86.50 211 LEU A N 1
ATOM 1650 C CA . LEU A 1 211 ? 2.463 -2.880 -17.697 1.00 86.50 211 LEU A CA 1
ATOM 1651 C C . LEU A 1 211 ? 1.057 -3.379 -18.056 1.00 86.50 211 LEU A C 1
ATOM 1653 O O . LEU A 1 211 ? 0.913 -4.088 -19.047 1.00 86.50 211 LEU A O 1
ATOM 1657 N N . GLY A 1 212 ? 0.045 -3.074 -17.236 1.00 84.31 212 GLY A N 1
ATOM 1658 C CA . GLY A 1 212 ? -1.322 -3.597 -17.357 1.00 84.31 212 GLY A CA 1
ATOM 1659 C C . GLY A 1 212 ? -1.473 -5.089 -17.035 1.00 84.31 212 GLY A C 1
ATOM 1660 O O . GLY A 1 212 ? -2.582 -5.612 -17.043 1.00 84.31 212 GLY A O 1
ATOM 1661 N N . GLN A 1 213 ? -0.372 -5.794 -16.762 1.00 84.81 213 GLN A N 1
ATOM 1662 C CA . GLN A 1 213 ? -0.367 -7.212 -16.416 1.00 84.81 213 GLN A CA 1
ATOM 1663 C C . GLN A 1 213 ? 0.892 -7.599 -15.637 1.00 84.81 213 GLN A C 1
ATOM 1665 O O . GLN A 1 213 ? 1.979 -7.055 -15.861 1.00 84.81 213 GLN A O 1
ATOM 1670 N N . ARG A 1 214 ? 0.768 -8.600 -14.760 1.00 86.31 214 ARG A N 1
ATOM 1671 C CA . ARG A 1 214 ? 1.919 -9.277 -14.153 1.00 86.31 214 ARG A CA 1
ATOM 1672 C C . ARG A 1 214 ? 2.745 -10.012 -15.219 1.00 86.31 214 ARG A C 1
ATOM 1674 O O . ARG A 1 214 ? 2.185 -10.799 -15.982 1.00 86.31 214 ARG A O 1
ATOM 1681 N N . PRO A 1 215 ? 4.075 -9.822 -15.259 1.00 83.19 215 PRO A N 1
ATOM 1682 C CA . PRO A 1 215 ? 4.935 -10.579 -16.153 1.00 83.19 215 PRO A CA 1
ATOM 1683 C C . PRO A 1 215 ? 4.945 -12.055 -15.743 1.00 83.19 215 PRO A C 1
ATOM 1685 O O . PRO A 1 215 ? 5.268 -12.393 -14.603 1.00 83.19 215 PRO A O 1
ATOM 1688 N N . VAL A 1 216 ? 4.622 -12.932 -16.691 1.00 83.50 216 VAL A N 1
ATOM 1689 C CA . VAL A 1 216 ? 4.720 -14.386 -16.536 1.00 83.50 216 VAL A CA 1
ATOM 1690 C C . VAL A 1 216 ? 6.005 -14.846 -17.214 1.00 83.50 216 VAL A C 1
ATOM 1692 O O . VAL A 1 216 ? 6.235 -14.555 -18.386 1.00 83.50 216 VAL A O 1
ATOM 1695 N N . VAL A 1 217 ? 6.862 -15.541 -16.468 1.00 84.94 217 VAL A N 1
ATOM 1696 C CA . VAL A 1 217 ? 8.130 -16.083 -16.975 1.00 84.94 217 VAL A CA 1
ATOM 1697 C C . VAL A 1 217 ? 8.017 -17.601 -17.050 1.00 84.94 217 VAL A C 1
ATOM 1699 O O . VAL A 1 217 ? 7.475 -18.223 -16.139 1.00 84.94 217 VAL A O 1
ATOM 1702 N N . ASP A 1 218 ? 8.545 -18.198 -18.121 1.00 88.56 218 ASP A N 1
ATOM 1703 C CA . ASP A 1 218 ? 8.608 -19.653 -18.283 1.00 88.56 218 ASP A CA 1
ATOM 1704 C C . ASP A 1 218 ? 9.315 -20.301 -17.078 1.00 88.56 218 ASP A C 1
ATOM 1706 O O . ASP A 1 218 ? 10.455 -19.965 -16.739 1.00 88.56 218 ASP A O 1
ATOM 1710 N N . ALA A 1 219 ? 8.642 -21.260 -16.440 1.00 91.12 219 ALA A N 1
ATOM 1711 C CA . ALA A 1 219 ? 9.162 -21.988 -15.290 1.00 91.12 219 ALA A CA 1
ATOM 1712 C C . ALA A 1 219 ? 10.500 -22.688 -15.588 1.00 91.12 219 ALA A C 1
ATOM 1714 O O . ALA A 1 219 ? 11.354 -22.773 -14.707 1.00 91.12 219 ALA A O 1
ATOM 1715 N N . ASN A 1 220 ? 10.724 -23.151 -16.821 1.00 89.31 220 ASN A N 1
ATOM 1716 C CA . ASN A 1 220 ? 11.993 -23.746 -17.243 1.00 89.31 220 ASN A CA 1
ATOM 1717 C C . ASN A 1 220 ? 13.122 -22.712 -17.279 1.00 89.31 220 ASN A C 1
ATOM 1719 O O . ASN A 1 220 ? 14.266 -23.042 -16.975 1.00 89.31 220 ASN A O 1
ATOM 1723 N N . VAL A 1 221 ? 12.822 -21.450 -17.592 1.00 87.62 221 VAL A N 1
ATOM 1724 C CA . VAL A 1 221 ? 13.806 -20.364 -17.501 1.00 87.62 221 VAL A CA 1
ATOM 1725 C C . VAL A 1 221 ? 14.121 -20.067 -16.037 1.00 87.62 221 VAL A C 1
ATOM 1727 O O . VAL A 1 221 ? 15.297 -20.006 -15.678 1.00 87.62 221 VAL A O 1
ATOM 1730 N N . VAL A 1 222 ? 13.091 -19.947 -15.189 1.00 87.19 222 VAL A N 1
ATOM 1731 C CA . VAL A 1 222 ? 13.244 -19.650 -13.752 1.00 87.19 222 VAL A CA 1
ATOM 1732 C C . VAL A 1 222 ? 14.056 -20.729 -13.031 1.00 87.19 222 VAL A C 1
ATOM 1734 O O . VAL A 1 222 ? 14.967 -20.391 -12.278 1.00 87.19 222 VAL A O 1
ATOM 1737 N N . LYS A 1 223 ? 13.801 -22.014 -13.317 1.00 87.50 223 LYS A N 1
ATOM 1738 C CA . LYS A 1 223 ? 14.554 -23.159 -12.764 1.00 87.50 223 LYS A CA 1
ATOM 1739 C C . LYS A 1 223 ? 16.059 -23.096 -13.036 1.00 87.50 223 LYS A C 1
ATOM 1741 O O . LYS A 1 223 ? 16.831 -23.669 -12.281 1.00 87.50 223 LYS A O 1
ATOM 1746 N N . ASN A 1 224 ? 16.463 -22.420 -14.110 1.00 86.56 224 ASN A N 1
ATOM 1747 C CA . ASN A 1 224 ? 17.854 -22.317 -14.540 1.00 86.56 224 ASN A CA 1
ATOM 1748 C C . ASN A 1 224 ? 18.498 -20.958 -14.191 1.00 86.56 224 ASN A C 1
ATOM 1750 O O . ASN A 1 224 ? 19.624 -20.686 -14.623 1.00 86.56 224 ASN A O 1
ATOM 1754 N N . LEU A 1 225 ? 17.809 -20.079 -13.447 1.00 83.62 225 LEU A N 1
ATOM 1755 C CA . LEU A 1 225 ? 18.382 -18.809 -12.991 1.00 83.62 225 LEU A CA 1
ATOM 1756 C C . LEU A 1 225 ? 19.515 -19.069 -11.992 1.00 83.62 225 LEU A C 1
ATOM 1758 O O . LEU A 1 225 ? 19.353 -19.808 -11.031 1.00 83.62 225 LEU A O 1
ATOM 1762 N N . GLY A 1 226 ? 20.680 -18.463 -12.226 1.00 83.56 226 GLY A N 1
ATOM 1763 C CA . GLY A 1 226 ? 21.870 -18.658 -11.388 1.00 83.56 226 GLY A CA 1
ATOM 1764 C C . GLY A 1 226 ? 22.602 -19.993 -11.593 1.00 83.56 226 GLY A C 1
ATOM 1765 O O . GLY A 1 226 ? 23.728 -20.125 -11.133 1.00 83.56 226 GLY A O 1
ATOM 1766 N N . CYS A 1 227 ? 22.021 -20.947 -12.330 1.00 84.62 227 CYS A N 1
ATOM 1767 C CA . CYS A 1 227 ? 22.641 -22.244 -12.639 1.00 84.62 227 CYS A CA 1
ATOM 1768 C C . CYS A 1 227 ? 23.513 -22.223 -13.904 1.00 84.62 227 CYS A C 1
ATOM 1770 O O . CYS A 1 227 ? 24.176 -23.209 -14.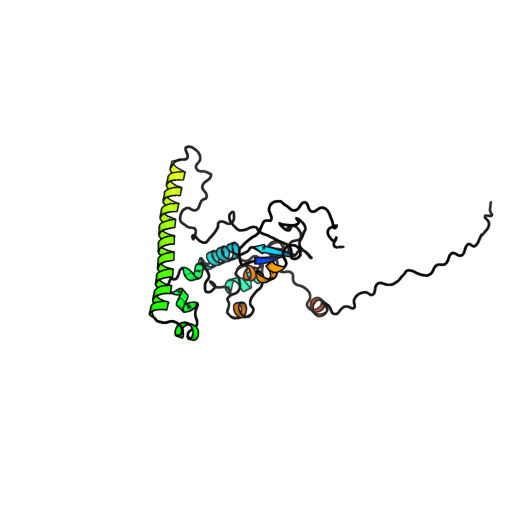217 1.00 84.62 227 CYS A O 1
ATOM 1772 N N . ARG A 1 228 ? 23.492 -21.126 -14.670 1.00 78.62 228 ARG A N 1
ATOM 1773 C CA . ARG A 1 228 ? 24.304 -21.000 -15.885 1.00 78.62 228 ARG A CA 1
ATOM 1774 C C . ARG A 1 228 ? 25.757 -20.711 -15.501 1.00 78.62 228 ARG A C 1
ATOM 1776 O O . ARG A 1 228 ? 25.973 -19.824 -14.673 1.00 78.62 228 ARG A O 1
ATOM 1783 N N . PRO A 1 229 ? 26.743 -21.396 -16.107 1.00 79.31 229 PRO A N 1
ATOM 1784 C CA . PRO A 1 229 ? 28.144 -21.082 -15.868 1.00 79.31 229 PRO A CA 1
ATOM 1785 C C . PRO A 1 229 ? 28.396 -19.615 -16.226 1.00 79.31 229 PRO A C 1
ATOM 1787 O O . PRO A 1 229 ? 27.934 -19.134 -17.265 1.00 79.31 229 PRO A O 1
ATOM 1790 N N . VAL A 1 230 ? 29.101 -18.897 -15.346 1.00 78.31 230 VAL A N 1
ATOM 1791 C CA . VAL A 1 230 ? 29.578 -17.543 -15.644 1.00 78.31 230 VAL A CA 1
ATOM 1792 C C . VAL A 1 230 ? 30.420 -17.654 -16.914 1.00 78.31 230 VAL A C 1
ATOM 1794 O O . VAL A 1 230 ? 31.363 -18.448 -16.910 1.00 78.31 230 VAL A O 1
ATOM 1797 N N . PRO A 1 231 ? 30.097 -16.925 -18.000 1.00 74.38 231 PRO A N 1
ATOM 1798 C CA . PRO A 1 231 ? 30.932 -16.937 -19.187 1.00 74.38 231 PRO A CA 1
ATOM 1799 C C . PRO A 1 231 ? 32.341 -16.528 -18.770 1.00 74.38 231 PRO A C 1
ATOM 1801 O O . PRO A 1 231 ? 32.559 -15.391 -18.345 1.00 74.38 231 PRO A O 1
ATOM 1804 N N . LEU A 1 232 ? 33.282 -17.471 -18.827 1.00 71.31 232 LEU A N 1
ATOM 1805 C CA . LEU A 1 232 ? 34.687 -17.155 -18.642 1.00 71.31 232 LEU A CA 1
ATOM 1806 C C . LEU A 1 232 ? 35.044 -16.164 -19.746 1.00 71.31 232 LEU A C 1
ATOM 1808 O O . LEU A 1 232 ? 34.726 -16.389 -20.916 1.00 71.31 232 LEU A O 1
ATOM 1812 N N . VAL A 1 233 ? 35.640 -15.036 -19.362 1.00 69.19 233 VAL A N 1
ATOM 1813 C CA . VAL A 1 233 ? 36.172 -14.072 -20.322 1.00 69.19 233 VAL A CA 1
ATOM 1814 C C . VAL A 1 233 ? 37.172 -14.841 -21.174 1.00 69.19 233 VAL A C 1
ATOM 1816 O O . VAL A 1 233 ? 38.213 -15.256 -20.673 1.00 69.19 233 VAL A O 1
ATOM 1819 N N . SER A 1 234 ? 36.826 -15.095 -22.437 1.00 60.97 234 SER A N 1
ATOM 1820 C CA . SER A 1 234 ? 37.747 -15.721 -23.375 1.00 60.97 234 SER A CA 1
ATOM 1821 C C . SER A 1 234 ? 38.917 -14.760 -23.530 1.00 60.97 234 SER A C 1
ATOM 1823 O O . SER A 1 234 ? 38.761 -13.685 -24.109 1.00 60.97 234 SER A O 1
ATOM 1825 N N . SER A 1 235 ? 40.071 -15.115 -22.972 1.00 54.59 235 SER A N 1
ATOM 1826 C CA . SER A 1 235 ? 41.333 -14.427 -23.207 1.00 54.59 235 SER A CA 1
ATOM 1827 C C . SER A 1 235 ? 41.733 -14.642 -24.667 1.00 54.59 235 SER A C 1
ATOM 1829 O O . SER A 1 235 ? 42.542 -15.504 -24.985 1.00 54.59 235 SER A O 1
ATOM 1831 N N . LEU A 1 236 ? 41.119 -13.892 -25.580 1.00 53.97 236 LEU A N 1
ATOM 1832 C CA . LEU A 1 236 ? 41.639 -13.692 -26.928 1.00 53.97 236 LEU A CA 1
ATOM 1833 C C . LEU A 1 236 ? 42.480 -12.417 -26.918 1.00 53.97 236 LEU A C 1
ATOM 1835 O O . LEU A 1 236 ? 42.102 -11.387 -27.467 1.00 53.97 236 LEU A O 1
ATOM 1839 N N . ALA A 1 237 ? 43.610 -12.506 -26.230 1.00 53.62 237 ALA A N 1
ATOM 1840 C CA . ALA A 1 237 ? 44.753 -11.631 -26.413 1.00 53.62 237 ALA A CA 1
ATOM 1841 C C . ALA A 1 237 ? 45.987 -12.489 -26.137 1.00 53.62 237 ALA A C 1
ATOM 1843 O O . ALA A 1 237 ? 46.332 -12.698 -24.981 1.00 53.62 237 ALA A O 1
ATOM 1844 N N . ASP A 1 238 ? 46.495 -13.112 -27.200 1.00 48.28 238 ASP A N 1
ATOM 1845 C CA . ASP A 1 238 ? 47.920 -13.307 -27.502 1.00 48.28 238 ASP A CA 1
ATOM 1846 C C . ASP A 1 238 ? 48.075 -14.492 -28.457 1.00 48.28 238 ASP A C 1
ATOM 1848 O O . ASP A 1 238 ? 48.152 -15.641 -28.044 1.00 48.28 238 ASP A O 1
ATOM 1852 N N . ASP A 1 239 ? 48.025 -14.200 -29.760 1.00 47.31 239 ASP A N 1
ATOM 1853 C CA . ASP A 1 239 ? 49.069 -14.626 -30.700 1.00 47.31 239 ASP A CA 1
ATOM 1854 C C . ASP A 1 239 ? 48.720 -14.182 -32.128 1.00 47.31 239 ASP A C 1
ATOM 1856 O O . ASP A 1 239 ? 47.971 -14.817 -32.866 1.00 47.31 239 ASP A O 1
ATOM 1860 N N . SER A 1 240 ? 49.300 -13.063 -32.555 1.00 40.94 240 SER A N 1
ATOM 1861 C CA . SER A 1 240 ? 49.801 -12.966 -33.930 1.00 40.94 240 SER A CA 1
ATOM 1862 C C . SER A 1 240 ? 50.987 -12.017 -33.942 1.00 40.94 240 SER A C 1
ATOM 1864 O O . SER A 1 240 ? 50.916 -10.816 -34.202 1.00 40.94 240 SER A O 1
ATOM 1866 N N . THR A 1 241 ? 52.111 -12.621 -33.589 1.00 39.56 241 THR A N 1
ATOM 1867 C CA . THR A 1 241 ? 53.449 -12.131 -33.851 1.00 39.56 241 THR A CA 1
ATOM 1868 C C . THR A 1 241 ? 53.584 -11.663 -35.299 1.00 39.56 241 THR A C 1
ATOM 1870 O O . THR A 1 241 ? 53.292 -12.342 -36.281 1.00 39.56 241 THR A O 1
ATOM 1873 N N . TYR A 1 242 ? 54.060 -10.433 -35.375 1.00 38.06 242 TYR A N 1
ATOM 1874 C CA . TYR A 1 242 ? 54.592 -9.711 -36.510 1.00 38.06 242 TYR A CA 1
ATOM 1875 C C . TYR A 1 242 ? 55.538 -10.591 -37.358 1.00 38.06 242 TYR A C 1
ATOM 1877 O O . TYR A 1 242 ? 56.719 -10.714 -37.043 1.00 38.06 242 TYR A O 1
ATOM 1885 N N . HIS A 1 243 ? 55.069 -11.149 -38.479 1.00 38.22 243 HIS A N 1
ATOM 1886 C CA . HIS A 1 243 ? 55.959 -11.630 -39.542 1.00 38.22 243 HIS A CA 1
ATOM 1887 C C . HIS A 1 243 ? 55.810 -10.788 -40.809 1.00 38.22 243 HIS A C 1
ATOM 1889 O O . HIS A 1 243 ? 54.975 -10.993 -41.687 1.00 38.22 243 HIS A O 1
ATOM 1895 N N . ARG A 1 244 ? 56.704 -9.802 -40.867 1.00 39.53 244 ARG A N 1
ATOM 1896 C CA . ARG A 1 244 ? 57.097 -9.017 -42.031 1.00 39.53 244 ARG A CA 1
ATOM 1897 C C . ARG A 1 244 ? 57.686 -9.949 -43.095 1.00 39.53 244 ARG A C 1
ATOM 1899 O O . ARG A 1 244 ? 58.858 -10.303 -43.004 1.00 39.53 244 ARG A O 1
ATOM 1906 N N . SER A 1 245 ? 56.923 -10.253 -44.140 1.00 34.00 245 SER A N 1
ATOM 1907 C CA . SER A 1 245 ? 57.455 -10.868 -45.361 1.00 34.00 245 SER A CA 1
ATOM 1908 C C . SER A 1 245 ? 57.154 -9.979 -46.559 1.00 34.00 245 SER A C 1
ATOM 1910 O O . SER A 1 245 ? 56.017 -9.807 -46.984 1.00 34.00 245 SER A O 1
ATOM 1912 N N . LYS A 1 246 ? 58.228 -9.370 -47.067 1.00 39.47 246 LYS A N 1
ATOM 1913 C CA . LYS A 1 246 ? 58.283 -8.631 -48.327 1.00 39.47 246 LYS A CA 1
ATOM 1914 C C . LYS A 1 246 ? 57.844 -9.549 -49.469 1.00 39.47 246 LYS A C 1
ATOM 1916 O O . LYS A 1 246 ? 58.516 -10.544 -49.724 1.00 39.47 246 LYS A O 1
ATOM 1921 N N . THR A 1 247 ? 56.849 -9.143 -50.247 1.00 35.94 247 THR A N 1
ATOM 1922 C CA . THR A 1 247 ? 56.660 -9.652 -51.611 1.00 35.94 247 THR A CA 1
ATOM 1923 C C . THR A 1 247 ? 56.487 -8.496 -52.587 1.00 35.94 247 THR A C 1
ATOM 1925 O O . THR A 1 247 ? 55.671 -7.591 -52.426 1.00 35.94 247 THR A O 1
ATOM 1928 N N . LYS A 1 248 ? 57.393 -8.515 -53.568 1.00 35.56 248 LYS A N 1
ATOM 1929 C CA . LYS A 1 248 ? 57.563 -7.594 -54.689 1.00 35.56 248 LYS A CA 1
ATOM 1930 C C . LYS A 1 248 ? 56.258 -7.402 -55.466 1.00 35.56 248 LYS A C 1
ATOM 1932 O O . LYS A 1 248 ? 55.638 -8.377 -55.875 1.00 35.56 248 LYS A O 1
ATOM 1937 N N . ARG A 1 249 ? 55.940 -6.142 -55.775 1.00 38.16 249 ARG A N 1
ATOM 1938 C CA . ARG A 1 249 ? 55.043 -5.777 -56.878 1.00 38.16 249 ARG A CA 1
ATOM 1939 C C . ARG A 1 249 ? 55.690 -6.154 -58.217 1.00 38.16 249 ARG A C 1
ATOM 1941 O O . ARG A 1 249 ? 56.838 -5.793 -58.472 1.00 38.16 249 ARG A O 1
ATOM 1948 N N . ARG A 1 250 ? 54.932 -6.861 -59.051 1.00 33.88 250 ARG A N 1
ATOM 1949 C CA . ARG A 1 250 ? 55.108 -7.053 -60.500 1.00 33.88 250 ARG A CA 1
ATOM 1950 C C . ARG A 1 250 ? 53.701 -7.386 -61.017 1.00 33.88 250 ARG A C 1
ATOM 1952 O O . ARG A 1 250 ? 53.135 -8.363 -60.546 1.00 33.88 250 ARG A O 1
ATOM 1959 N N . ILE A 1 251 ? 53.023 -6.511 -61.759 1.00 32.78 251 ILE A N 1
ATOM 1960 C CA . ILE A 1 251 ? 52.921 -6.402 -63.242 1.00 32.78 251 ILE A CA 1
ATOM 1961 C C . ILE A 1 251 ? 51.552 -5.695 -63.489 1.00 32.78 251 ILE A C 1
ATOM 1963 O O . ILE A 1 251 ? 50.710 -5.798 -62.588 1.00 32.78 251 ILE A O 1
ATOM 1967 N N . PRO A 1 252 ? 51.226 -5.092 -64.651 1.00 47.91 252 PRO A N 1
ATOM 1968 C CA . PRO A 1 252 ? 52.038 -4.638 -65.786 1.00 47.91 252 PRO A CA 1
ATOM 1969 C C . PRO A 1 252 ? 52.214 -3.113 -65.829 1.00 47.91 252 PRO A C 1
ATOM 1971 O O . PRO A 1 252 ? 51.356 -2.382 -65.287 1.00 47.91 252 PRO A O 1
#

Secondary structure (DSSP, 8-state):
---PPPSS-----SS------S-EEEEE-SS-B-TTT-SBPGGGEEEEE-HHHHHHHHHHHHTT----SSHHHHHHGGG--PPTTSTTGGGSTTTHHHHS-HHHHHTS-HHHHHHHHHHHHHHHHHHHHHHHHHHHHHHHHHHT--S-TTS----TTTS-TTPPPTTTS---EEETTT-GGGGGGS---HHHHHTT---HHHHTTGGGGGGTSPPP--HHHHHTTTTSPP----------------------

Organism: NCBI:txid58853

pLDDT: mean 79.12, std 17.55, range [32.19, 96.94]

Radius of gyration: 28.39 Å; chains: 1; bounding box: 77×60×99 Å

Sequence (252 aa):
MYHRPPPGLHRRPIFEPQCTHATMTRIYSSSLLCSHCHYPGPSGWLYQCTQDREDLIEHAVARGEFISMDQVGCQLAPLTGIRKGSAAAREDRLSFLSEINQEQLAQYRPDQVAHILRQRENVQLIIQQDKVRKNSAAILSRLAQPYGIDSASCSIGLQKPWLCTPQEECQYRVCQTCRPGCAHRAFLSLNAVANGEVPPTAAAGYSFHLLGQRPVVDANVVKNLGCRPVPLVSSLADDSTYHRSKTKRRIP